Protein AF-A0A9D6PH19-F1 (afdb_monomer)

Sequence (201 aa):
MVKRRRKRSQVIYGSKIARFPIEAYMNYVFYSHGEDIVMLYPFENVYPTITALQDSMQDYATEWDEEKANGMEIAEVSIVVPISFAKLYPLRAEFWNNPDLHFEDLDRFRGFWKAASKPEFYKMLVTPTWNGKKLSYHAAIALYITATNREIDNFMLYSDFPVDERAKYAAVYTFGHPLRFNWKTGEVSRAEQFAKPTILH

Radius of gyration: 18.72 Å; Cα contacts (8 Å, |Δi|>4): 370; chains: 1; bounding box: 44×58×48 Å

Secondary structure (DSSP, 8-state):
-------PPPP-TT-B-----SEEEEEEEEEEETTEEEEEEEEEEEESSHHHHHHHHHHHHHS--TTTTTT-EEEEEEEEEEEEEEEEEE--GGGGS---B---HHHHHHHHHHHHHSGGGEEEEEEEEEETTEEEEEEEEEEETT--HHHHHHHHHHB-----TTBSEEEEEEE---EEEETTT--EEE-----------

Mean predicted aligned error: 7.54 Å

Nearest PDB structures (foldseek):
  2jxt-assembly1_A  TM=3.595E-01  e=9.162E+00  Methanothermobacter thermautotrophicus str. Delta H

pLDDT: mean 84.94, std 15.95, range [31.38, 98.38]

Structure (mmCIF, N/CA/C/O backbone):
data_AF-A0A9D6PH19-F1
#
_entry.id   AF-A0A9D6PH19-F1
#
loop_
_atom_site.group_PDB
_atom_site.id
_atom_site.type_symbol
_atom_site.label_atom_id
_atom_site.label_alt_id
_atom_site.label_comp_id
_atom_site.label_asym_id
_atom_site.label_entity_id
_atom_site.label_seq_id
_atom_site.pdbx_PDB_ins_code
_atom_site.Cartn_x
_atom_site.Cartn_y
_atom_site.Cartn_z
_atom_site.occupancy
_atom_site.B_iso_or_equiv
_atom_site.auth_seq_id
_atom_site.auth_comp_id
_atom_site.auth_asym_id
_atom_site.auth_atom_id
_atom_site.pdbx_PDB_model_num
ATOM 1 N N . MET A 1 1 ? 3.185 41.989 -27.738 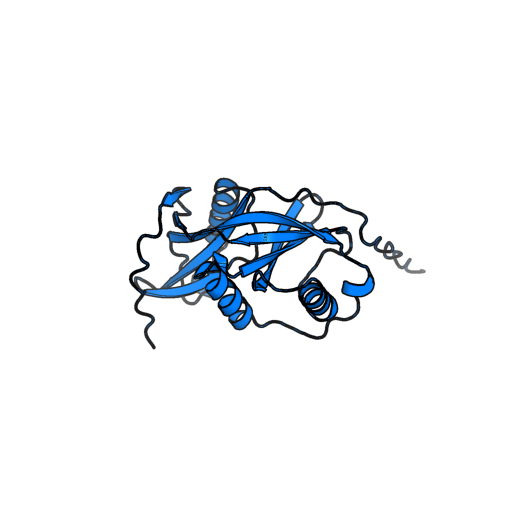1.00 40.28 1 MET A N 1
ATOM 2 C CA . MET A 1 1 ? 3.504 41.438 -26.400 1.00 40.28 1 MET A CA 1
ATOM 3 C C . MET A 1 1 ? 3.533 39.912 -26.507 1.00 40.28 1 MET A C 1
ATOM 5 O O . MET A 1 1 ? 2.485 39.282 -26.560 1.00 40.28 1 MET A O 1
ATOM 9 N N . VAL A 1 2 ? 4.713 39.311 -26.686 1.00 36.97 2 VAL A N 1
ATOM 10 C CA . VAL A 1 2 ? 4.847 37.861 -26.923 1.00 36.97 2 VAL A CA 1
ATOM 11 C C . VAL A 1 2 ? 4.770 37.134 -25.580 1.00 36.97 2 VAL A C 1
ATOM 13 O O . VAL A 1 2 ? 5.673 37.255 -24.753 1.00 36.97 2 VAL A O 1
ATOM 16 N N . LYS A 1 3 ? 3.684 36.387 -25.344 1.00 40.44 3 LYS A N 1
ATOM 17 C CA . LYS A 1 3 ? 3.559 35.497 -24.182 1.00 40.44 3 LYS A CA 1
ATOM 18 C C . LYS A 1 3 ? 4.619 34.398 -24.299 1.00 40.44 3 LYS A C 1
ATOM 20 O O . LYS A 1 3 ? 4.484 33.482 -25.107 1.00 40.44 3 LYS A O 1
ATOM 25 N N . ARG A 1 4 ? 5.685 34.488 -23.497 1.00 40.38 4 ARG A N 1
ATOM 26 C CA . ARG A 1 4 ? 6.658 33.403 -23.310 1.00 40.38 4 ARG A CA 1
ATOM 27 C C . ARG A 1 4 ? 5.909 32.173 -22.790 1.00 40.38 4 ARG A C 1
ATOM 29 O O . ARG A 1 4 ? 5.565 32.109 -21.612 1.00 40.38 4 ARG A O 1
ATOM 36 N N . ARG A 1 5 ? 5.661 31.190 -23.661 1.00 42.97 5 ARG A N 1
ATOM 37 C CA . ARG A 1 5 ? 5.326 29.824 -23.241 1.00 42.97 5 ARG A CA 1
ATOM 38 C C . ARG A 1 5 ? 6.469 29.353 -22.340 1.00 42.97 5 ARG A C 1
ATOM 40 O O . ARG A 1 5 ? 7.593 29.197 -22.813 1.00 42.97 5 ARG A O 1
ATOM 47 N N . ARG A 1 6 ? 6.204 29.173 -21.040 1.00 42.94 6 ARG A N 1
ATOM 48 C CA . ARG A 1 6 ? 7.107 28.436 -20.145 1.00 42.94 6 ARG A CA 1
ATOM 49 C C . ARG A 1 6 ? 7.374 27.089 -20.821 1.00 42.94 6 ARG A C 1
ATOM 51 O O . ARG A 1 6 ? 6.437 26.317 -21.011 1.00 42.94 6 ARG A O 1
ATOM 58 N N . LYS A 1 7 ? 8.622 26.835 -21.230 1.00 42.44 7 LYS A N 1
ATOM 59 C CA . LYS A 1 7 ? 9.077 25.491 -21.606 1.00 42.44 7 LYS A CA 1
ATOM 60 C C . LYS A 1 7 ? 8.689 24.576 -20.442 1.00 42.44 7 LYS A C 1
ATOM 62 O O . LYS A 1 7 ? 9.215 24.760 -19.347 1.00 42.44 7 LYS A O 1
ATOM 67 N N . ARG A 1 8 ? 7.746 23.649 -20.651 1.00 49.62 8 ARG A N 1
ATOM 68 C CA . ARG A 1 8 ? 7.582 22.512 -19.738 1.00 49.62 8 ARG A CA 1
ATOM 69 C C . ARG A 1 8 ? 8.952 21.841 -19.696 1.00 49.62 8 ARG A C 1
ATOM 71 O O . ARG A 1 8 ? 9.483 21.488 -20.747 1.00 49.62 8 ARG A O 1
ATOM 78 N N . SER A 1 9 ? 9.568 21.785 -18.520 1.00 58.41 9 SER A N 1
ATOM 79 C CA . SER A 1 9 ? 10.777 20.994 -18.313 1.00 58.41 9 SER A CA 1
ATOM 80 C C . SER A 1 9 ? 10.488 19.580 -18.809 1.00 58.41 9 SER A C 1
ATOM 82 O O . SER A 1 9 ? 9.473 19.011 -18.408 1.00 58.41 9 SER A O 1
ATOM 84 N N . GLN A 1 10 ? 11.322 19.046 -19.703 1.00 69.94 10 GLN A N 1
ATOM 85 C CA . GLN A 1 10 ? 11.221 17.642 -20.099 1.00 69.94 10 GLN A CA 1
ATOM 86 C C . GLN A 1 10 ? 11.284 16.784 -18.833 1.00 69.94 10 GLN A C 1
ATOM 88 O O . GLN A 1 10 ? 12.171 16.984 -17.999 1.00 69.94 10 GLN A O 1
ATOM 93 N N . VAL A 1 11 ? 10.321 15.879 -18.664 1.00 74.38 11 VAL A N 1
ATOM 94 C CA . VAL A 1 11 ? 10.356 14.928 -17.556 1.00 74.38 11 VAL A CA 1
ATOM 95 C C . VAL A 1 11 ? 11.496 13.949 -17.823 1.00 74.38 11 VAL A C 1
ATOM 97 O O . VAL A 1 11 ? 11.601 13.384 -18.910 1.00 74.38 11 VAL A O 1
ATOM 100 N N . ILE A 1 12 ? 12.393 13.801 -16.848 1.00 83.88 12 ILE A N 1
ATOM 101 C CA . ILE A 1 12 ? 13.490 12.835 -16.913 1.00 83.88 12 ILE A CA 1
ATOM 102 C C . ILE A 1 12 ? 13.024 11.570 -16.197 1.00 83.88 12 ILE A C 1
ATOM 104 O O . ILE A 1 12 ? 13.005 11.520 -14.960 1.00 83.88 12 ILE A O 1
ATOM 108 N N . TYR A 1 13 ? 12.647 10.570 -16.992 1.00 87.00 13 TYR A N 1
ATOM 109 C CA . TYR A 1 13 ? 12.183 9.278 -16.503 1.00 87.00 13 TYR A CA 1
ATOM 110 C C . TYR A 1 13 ? 13.243 8.563 -15.663 1.00 87.00 13 TYR A C 1
ATOM 112 O O . TYR A 1 13 ? 14.437 8.634 -15.963 1.00 87.00 13 TYR A O 1
ATOM 120 N N . GLY A 1 14 ? 12.814 7.868 -14.607 1.00 86.56 14 GLY A N 1
ATOM 121 C CA . GLY A 1 14 ? 13.695 7.009 -13.805 1.00 86.56 14 GLY A CA 1
ATOM 122 C C . GLY A 1 14 ? 14.857 7.7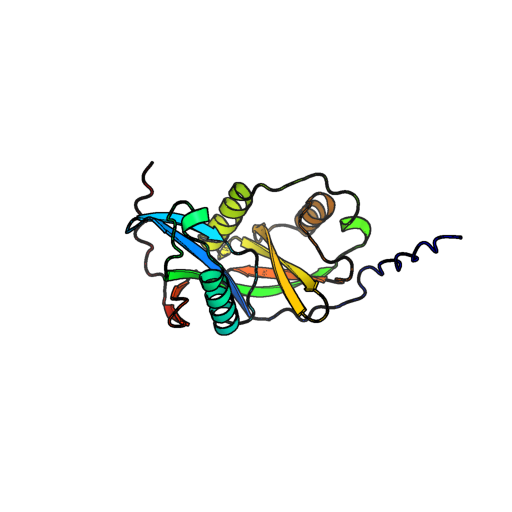31 -13.108 1.00 86.56 14 GLY A C 1
ATOM 123 O O . GLY A 1 14 ? 15.878 7.115 -12.792 1.00 86.56 14 GLY A O 1
ATOM 124 N N . SER A 1 15 ? 14.728 9.039 -12.881 1.00 89.19 15 SER A N 1
ATOM 125 C CA . SER A 1 15 ? 15.761 9.892 -12.283 1.00 89.19 15 SER A CA 1
ATOM 126 C C . SER A 1 15 ? 15.855 9.797 -10.754 1.00 89.19 15 SER A C 1
ATOM 128 O O . SER A 1 15 ? 16.867 10.200 -10.180 1.00 89.19 15 SER A O 1
ATOM 130 N N . LYS A 1 16 ? 14.833 9.263 -10.076 1.00 93.25 16 LYS A N 1
ATOM 131 C CA . LYS A 1 16 ? 14.746 9.162 -8.613 1.00 93.25 16 LYS A CA 1
ATOM 132 C C . LYS A 1 16 ? 14.626 7.718 -8.138 1.00 93.25 16 LYS A C 1
ATOM 134 O O . LYS A 1 16 ? 13.874 6.916 -8.685 1.00 93.25 16 LYS A O 1
ATOM 139 N N . ILE A 1 17 ? 15.326 7.409 -7.050 1.00 94.50 17 ILE A N 1
ATOM 140 C CA . ILE A 1 17 ? 15.258 6.117 -6.362 1.00 94.50 17 ILE A CA 1
ATOM 141 C C . ILE A 1 17 ? 14.586 6.343 -5.007 1.00 94.50 17 ILE A C 1
ATOM 143 O O . ILE A 1 17 ? 15.095 7.100 -4.182 1.00 94.50 17 ILE A O 1
ATOM 147 N N . ALA A 1 18 ? 13.433 5.707 -4.791 1.00 94.06 18 ALA A N 1
ATOM 148 C CA . ALA A 1 18 ? 12.771 5.680 -3.491 1.00 94.06 18 ALA A CA 1
ATOM 149 C C . ALA A 1 18 ? 13.453 4.670 -2.559 1.00 94.06 18 ALA A C 1
ATOM 151 O O . ALA A 1 18 ? 13.958 3.639 -3.007 1.00 94.06 18 ALA A O 1
ATOM 152 N N . ARG A 1 19 ? 13.443 4.954 -1.253 1.00 94.81 19 ARG A N 1
ATOM 153 C CA . ARG A 1 19 ? 13.941 4.033 -0.227 1.00 94.81 19 ARG A CA 1
ATOM 154 C C . ARG A 1 19 ? 12.763 3.330 0.437 1.00 94.81 19 ARG A C 1
ATOM 156 O O . ARG A 1 19 ? 12.271 3.780 1.467 1.00 94.81 19 ARG A O 1
ATOM 163 N N . PHE A 1 20 ? 12.322 2.248 -0.191 1.00 96.81 20 PHE A N 1
ATOM 164 C CA . PHE A 1 20 ? 11.188 1.460 0.274 1.00 96.81 20 PHE A CA 1
ATOM 165 C C . PHE A 1 20 ? 11.433 0.885 1.680 1.00 96.81 20 PHE A C 1
ATOM 167 O O . PHE A 1 20 ? 12.539 0.405 1.953 1.00 96.81 20 PHE A O 1
ATOM 174 N N . PRO A 1 21 ? 10.436 0.946 2.578 1.00 97.00 21 PRO A N 1
ATOM 175 C CA . PRO A 1 21 ? 10.555 0.385 3.919 1.00 97.00 21 PRO A CA 1
ATOM 176 C C . PRO A 1 21 ? 10.579 -1.150 3.877 1.00 97.00 21 PRO A C 1
ATOM 178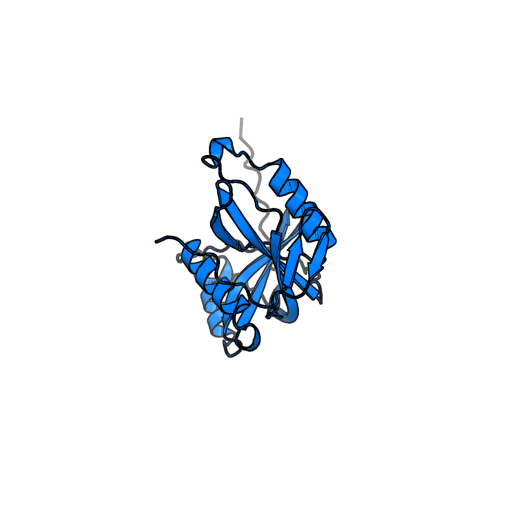 O O . PRO A 1 21 ? 9.862 -1.759 3.087 1.00 97.00 21 PRO A O 1
ATOM 181 N N . ILE A 1 22 ? 11.401 -1.786 4.716 1.00 97.75 22 ILE A N 1
ATOM 182 C CA . ILE A 1 22 ? 11.505 -3.259 4.755 1.00 97.75 22 ILE A CA 1
ATOM 183 C C . ILE A 1 22 ? 10.193 -3.880 5.246 1.00 97.75 22 ILE A C 1
ATOM 185 O O . ILE A 1 22 ? 9.740 -4.880 4.696 1.00 97.75 22 ILE A O 1
ATOM 189 N N . GLU A 1 23 ? 9.566 -3.247 6.230 1.00 97.50 23 GLU A N 1
ATOM 190 C CA . GLU A 1 23 ? 8.247 -3.591 6.748 1.00 97.50 23 GLU A CA 1
ATOM 191 C C . GLU A 1 23 ? 7.353 -2.360 6.658 1.00 97.50 23 GLU A C 1
ATOM 193 O O . GLU A 1 23 ? 7.816 -1.236 6.854 1.00 97.50 23 GLU A O 1
ATOM 198 N N . ALA A 1 24 ? 6.087 -2.566 6.326 1.00 97.75 24 ALA A N 1
ATOM 199 C CA . ALA A 1 24 ? 5.100 -1.503 6.232 1.00 97.75 24 ALA A CA 1
ATOM 200 C C . ALA A 1 24 ? 3.697 -2.056 6.491 1.00 97.75 24 ALA A C 1
ATOM 202 O O . ALA A 1 24 ? 3.520 -3.245 6.754 1.00 97.75 24 ALA A O 1
ATOM 203 N N . TYR A 1 25 ? 2.699 -1.185 6.410 1.00 96.44 25 TYR A N 1
ATOM 204 C CA . TYR A 1 25 ? 1.326 -1.482 6.780 1.00 96.44 25 TYR A CA 1
ATOM 205 C C . TYR A 1 25 ? 0.355 -0.929 5.739 1.00 96.44 25 TYR A C 1
ATOM 207 O O . TYR A 1 25 ? 0.497 0.209 5.290 1.00 96.44 25 TYR A O 1
ATOM 215 N N . MET A 1 26 ? -0.644 -1.730 5.378 1.00 94.81 26 MET A N 1
ATOM 216 C CA . MET A 1 26 ? -1.841 -1.279 4.668 1.00 94.81 26 MET A CA 1
ATOM 217 C C . MET A 1 26 ? -3.011 -1.196 5.636 1.00 94.81 26 MET A C 1
ATOM 219 O O . MET A 1 26 ? -3.139 -2.062 6.499 1.00 94.81 26 MET A O 1
ATOM 223 N N . ASN A 1 27 ? -3.885 -0.210 5.460 1.00 93.38 27 ASN A N 1
ATOM 224 C CA . ASN A 1 27 ? -5.076 -0.053 6.289 1.00 93.38 27 ASN A CA 1
ATOM 225 C C . ASN A 1 27 ? -6.347 -0.389 5.506 1.00 93.38 27 ASN A C 1
ATOM 227 O O . ASN A 1 27 ? -6.462 -0.024 4.339 1.00 93.38 27 ASN A O 1
ATOM 231 N N . TYR A 1 28 ? -7.312 -1.021 6.161 1.00 90.56 28 TYR A N 1
ATOM 232 C CA . TYR A 1 28 ? -8.665 -1.213 5.657 1.00 90.56 28 TYR A CA 1
ATOM 233 C C . TYR A 1 28 ? -9.630 -0.639 6.686 1.00 90.56 28 TYR A C 1
ATOM 235 O O . TYR A 1 28 ? -9.752 -1.166 7.794 1.00 90.56 28 TYR A O 1
ATOM 243 N N . VAL A 1 29 ? -10.277 0.459 6.320 1.00 88.75 29 VAL A N 1
ATOM 244 C CA . VAL A 1 29 ? -11.127 1.254 7.206 1.00 88.75 29 VAL A CA 1
ATOM 245 C C . VAL A 1 29 ? -12.558 0.748 7.136 1.00 88.75 29 VAL A C 1
ATOM 247 O O . VAL A 1 29 ? -13.052 0.434 6.052 1.00 88.75 29 VAL A O 1
ATOM 250 N N . PHE A 1 30 ? -13.212 0.681 8.292 1.00 87.50 30 PHE A N 1
ATOM 251 C CA . PHE A 1 30 ? -14.643 0.434 8.378 1.00 87.50 30 PHE A CA 1
ATOM 252 C C . PHE A 1 30 ? -15.390 1.766 8.445 1.00 87.50 30 PHE A C 1
ATOM 254 O O . PHE A 1 30 ? -15.066 2.614 9.276 1.00 87.50 30 PHE A O 1
ATOM 261 N N . TYR A 1 31 ? -16.401 1.918 7.597 1.00 85.25 31 TYR A N 1
ATOM 262 C CA . TYR A 1 31 ? -17.392 2.981 7.723 1.00 85.25 31 TYR A CA 1
ATOM 263 C C . TYR A 1 31 ? -18.656 2.407 8.342 1.00 85.25 31 TYR A C 1
ATOM 265 O O . TYR A 1 31 ? -19.102 1.318 7.958 1.00 85.25 31 TYR A O 1
ATOM 273 N N . SER A 1 32 ? -19.222 3.135 9.292 1.00 84.25 32 SER A N 1
ATOM 274 C CA . SER A 1 32 ? -20.422 2.749 10.026 1.00 84.25 32 SER A CA 1
ATOM 275 C C . SER A 1 32 ? -21.516 3.796 9.892 1.00 84.25 32 SER A C 1
ATOM 277 O O . SER A 1 32 ? -21.240 4.962 9.637 1.00 84.25 32 SER A O 1
ATOM 279 N N . HIS A 1 33 ? -22.765 3.382 10.070 1.00 79.62 33 HIS A N 1
ATOM 280 C CA . HIS A 1 33 ? -23.902 4.282 10.225 1.00 79.62 33 HIS A CA 1
ATOM 281 C C . HIS A 1 33 ? -24.650 3.862 11.493 1.00 79.62 33 HIS A C 1
ATOM 283 O O . HIS A 1 33 ? -25.351 2.849 11.505 1.00 79.62 33 HIS A O 1
ATOM 289 N N . GLY A 1 34 ? -24.449 4.599 12.589 1.00 76.31 34 GLY A N 1
ATOM 290 C CA . GLY A 1 34 ? -24.824 4.128 13.924 1.00 76.31 34 GLY A CA 1
ATOM 291 C C . GLY A 1 34 ? -23.987 2.914 14.343 1.00 76.31 34 GLY A C 1
ATOM 292 O O . GLY A 1 34 ? -22.761 2.950 14.276 1.00 76.31 34 GLY A O 1
ATOM 293 N N . GLU A 1 35 ? -24.640 1.829 14.767 1.00 71.12 35 GLU A N 1
ATOM 294 C CA . GLU A 1 35 ? -23.957 0.598 15.208 1.00 71.12 35 GLU A CA 1
ATOM 295 C C . GLU A 1 35 ? -23.585 -0.353 14.053 1.00 71.12 35 GLU A C 1
ATOM 297 O O . GLU A 1 35 ? -22.798 -1.284 14.243 1.00 71.12 35 GLU A O 1
ATOM 302 N N . ASP A 1 36 ? -24.113 -0.122 12.848 1.00 72.50 36 ASP A N 1
ATOM 303 C CA . ASP A 1 36 ? -23.922 -1.016 11.707 1.00 72.50 36 ASP A CA 1
ATOM 304 C C . ASP A 1 36 ? -22.670 -0.649 10.902 1.00 72.50 36 ASP A C 1
ATOM 306 O O . ASP A 1 36 ? -22.505 0.491 10.467 1.00 72.50 36 ASP A O 1
ATOM 310 N N . ILE A 1 37 ? -21.799 -1.632 10.641 1.00 71.12 37 ILE A N 1
ATOM 311 C CA . ILE A 1 37 ? -20.688 -1.488 9.687 1.00 71.12 37 ILE A CA 1
ATOM 312 C C . ILE A 1 37 ? -21.242 -1.650 8.273 1.00 71.12 37 ILE A C 1
ATOM 314 O O . ILE A 1 37 ? -21.692 -2.730 7.890 1.00 71.12 37 ILE A O 1
ATOM 318 N N . VAL A 1 38 ? -21.148 -0.585 7.485 1.00 66.75 38 VAL A N 1
ATOM 319 C CA . VAL A 1 38 ? -21.755 -0.492 6.153 1.00 66.75 38 VAL A CA 1
ATOM 320 C C . VAL A 1 38 ? -20.734 -0.766 5.052 1.00 66.75 38 VAL A C 1
ATOM 322 O O . VAL A 1 38 ? -21.077 -1.311 4.003 1.00 66.75 38 VAL A O 1
ATOM 325 N N . MET A 1 39 ? -19.461 -0.421 5.270 1.00 71.56 39 MET A N 1
ATOM 326 C CA . MET A 1 39 ? -18.437 -0.543 4.232 1.00 71.56 39 MET A CA 1
ATOM 327 C C . MET A 1 39 ? -17.054 -0.837 4.809 1.00 71.56 39 MET A C 1
ATOM 329 O O . MET A 1 39 ? -16.686 -0.334 5.866 1.00 71.56 39 MET A O 1
ATOM 333 N N . LEU A 1 40 ? -16.273 -1.629 4.072 1.00 75.88 40 LEU A N 1
ATOM 334 C CA . LEU A 1 40 ? -14.838 -1.808 4.274 1.00 75.88 40 LEU A CA 1
ATOM 335 C C . LEU A 1 40 ? -14.106 -1.273 3.042 1.00 75.88 40 LEU A C 1
ATOM 337 O O . LEU A 1 40 ? -14.388 -1.732 1.936 1.00 75.88 40 LEU A O 1
ATOM 341 N N . TYR A 1 41 ? -13.158 -0.353 3.223 1.00 73.69 41 TYR A N 1
ATOM 342 C CA . TYR A 1 41 ? -12.391 0.223 2.115 1.00 73.69 41 TYR A CA 1
ATOM 343 C C . TYR A 1 41 ? -10.876 0.139 2.357 1.00 73.69 41 TYR A C 1
ATOM 345 O O . TYR A 1 41 ? -10.414 0.519 3.437 1.00 73.69 41 TYR A O 1
ATOM 353 N N . PRO A 1 42 ? -10.075 -0.345 1.389 1.00 75.81 42 PRO A N 1
ATOM 354 C CA . PRO A 1 42 ? -8.631 -0.398 1.517 1.00 75.81 42 PRO A CA 1
ATOM 355 C C . PRO A 1 42 ? -8.042 0.970 1.197 1.00 75.81 42 PRO A C 1
ATOM 357 O O . PRO A 1 42 ? -8.262 1.527 0.123 1.00 75.81 42 PRO A O 1
ATOM 360 N N . PHE A 1 43 ? -7.223 1.495 2.095 1.00 78.25 43 PHE A N 1
ATOM 361 C CA . PHE A 1 43 ? -6.410 2.649 1.759 1.00 78.25 43 PHE A CA 1
ATOM 362 C C . PHE A 1 43 ? -5.324 2.213 0.786 1.00 78.25 43 PHE A C 1
ATOM 364 O O . PHE A 1 43 ? -4.581 1.262 1.031 1.00 78.25 43 PHE A O 1
ATOM 371 N N . GLU A 1 44 ? -5.206 2.949 -0.313 1.00 85.12 44 GLU A N 1
ATOM 372 C CA . GLU A 1 44 ? -4.144 2.714 -1.286 1.00 85.12 44 GLU A CA 1
ATOM 373 C C . GLU A 1 44 ? -2.766 3.037 -0.707 1.00 85.12 44 GLU A C 1
ATOM 375 O O . GLU A 1 44 ? -1.758 2.555 -1.206 1.00 85.12 44 GLU A O 1
ATOM 380 N N . ASN A 1 45 ? -2.693 3.854 0.342 1.00 92.88 45 ASN A N 1
ATOM 381 C CA . ASN A 1 45 ? -1.429 4.248 0.944 1.00 92.88 45 ASN A CA 1
ATOM 382 C C . ASN A 1 45 ? -0.777 3.096 1.720 1.00 92.88 45 ASN A C 1
ATOM 384 O O . ASN A 1 45 ? -1.420 2.362 2.470 1.00 92.88 45 ASN A O 1
ATOM 388 N N . VAL A 1 46 ? 0.543 3.004 1.583 1.00 95.88 46 VAL A N 1
ATOM 389 C CA . VAL A 1 46 ? 1.409 2.099 2.336 1.00 95.88 46 VAL A CA 1
ATOM 390 C C . VAL A 1 46 ? 2.194 2.903 3.367 1.00 95.88 46 VAL A C 1
ATOM 392 O O . VAL A 1 46 ? 2.940 3.828 3.031 1.00 95.88 46 VAL A O 1
ATOM 395 N N . TYR A 1 47 ? 2.049 2.521 4.631 1.00 96.31 47 TYR A N 1
ATOM 396 C CA . TYR A 1 47 ? 2.578 3.253 5.774 1.00 96.31 47 TYR A CA 1
ATOM 397 C C . TYR A 1 47 ? 3.830 2.574 6.334 1.00 96.31 47 TYR A C 1
ATOM 399 O O . TYR A 1 47 ? 3.762 1.405 6.709 1.00 96.31 47 TYR A O 1
ATOM 407 N N . PRO A 1 48 ? 4.978 3.269 6.439 1.00 95.62 48 PRO A N 1
ATOM 408 C CA . PRO A 1 48 ? 6.210 2.666 6.955 1.00 95.62 48 PRO A CA 1
ATOM 409 C C . PRO A 1 48 ? 6.132 2.201 8.416 1.00 95.62 48 PRO A C 1
ATOM 411 O O . PRO A 1 48 ? 6.904 1.342 8.823 1.00 95.62 48 PRO A O 1
ATOM 414 N N . THR A 1 49 ? 5.243 2.786 9.224 1.00 95.94 49 THR A N 1
ATOM 415 C CA . THR A 1 49 ? 5.068 2.456 10.645 1.00 95.94 49 THR A CA 1
ATOM 416 C C . THR A 1 49 ? 3.599 2.572 11.049 1.00 95.94 49 THR A C 1
ATOM 418 O O . THR A 1 49 ? 2.833 3.287 10.401 1.00 95.94 49 THR A O 1
ATOM 421 N N . ILE A 1 50 ? 3.220 1.916 12.152 1.00 94.75 50 ILE A N 1
ATOM 422 C CA . ILE A 1 50 ? 1.894 2.086 12.768 1.00 94.75 50 ILE A CA 1
ATOM 423 C C . ILE A 1 50 ? 1.657 3.543 13.168 1.00 94.75 50 ILE A C 1
ATOM 425 O O . ILE A 1 50 ? 0.579 4.058 12.916 1.00 94.75 50 ILE A O 1
ATOM 429 N N . THR A 1 51 ? 2.663 4.239 13.705 1.00 95.12 51 THR A N 1
ATOM 430 C CA . THR A 1 51 ? 2.544 5.667 14.044 1.00 95.12 51 THR A CA 1
ATOM 431 C C . THR A 1 51 ? 2.218 6.518 12.817 1.00 95.12 51 THR A C 1
ATOM 433 O O . THR A 1 51 ? 1.288 7.306 12.859 1.00 95.12 51 THR A O 1
ATOM 436 N N . ALA A 1 52 ? 2.901 6.305 11.685 1.00 94.81 52 ALA A N 1
ATOM 437 C CA . ALA A 1 52 ? 2.610 7.052 10.458 1.00 94.81 52 ALA A CA 1
ATOM 438 C C . ALA A 1 52 ? 1.197 6.770 9.916 1.00 94.81 52 ALA A C 1
ATOM 440 O O . ALA A 1 52 ? 0.573 7.643 9.313 1.00 94.81 52 ALA A O 1
ATOM 441 N N . LEU A 1 53 ? 0.704 5.544 10.110 1.00 94.69 53 LEU A N 1
ATOM 442 C CA . LEU A 1 53 ? -0.668 5.163 9.785 1.00 94.69 53 LEU A CA 1
ATOM 443 C C . LEU A 1 53 ? -1.660 5.845 10.735 1.00 94.69 53 LEU A C 1
ATOM 445 O O . LEU A 1 53 ? -2.655 6.391 10.271 1.00 94.69 53 LEU A O 1
ATOM 449 N N . GLN A 1 54 ? -1.370 5.855 12.036 1.00 94.94 54 GLN A N 1
ATOM 450 C CA . GLN A 1 54 ? -2.177 6.505 13.066 1.00 94.94 54 GLN A CA 1
ATOM 451 C C . GLN A 1 54 ? -2.329 8.004 12.796 1.00 94.94 54 GLN A C 1
ATOM 453 O O . GLN A 1 54 ? -3.455 8.488 12.733 1.00 94.94 54 GLN A O 1
ATOM 458 N N . ASP A 1 55 ? -1.220 8.707 12.558 1.00 93.69 55 ASP A N 1
ATOM 459 C CA . ASP A 1 55 ? -1.214 10.138 12.242 1.00 93.69 55 ASP A CA 1
ATOM 460 C C . ASP A 1 55 ? -2.066 10.413 10.993 1.00 93.69 55 ASP A C 1
ATOM 462 O O . ASP A 1 55 ? -2.951 11.264 10.998 1.00 93.69 55 ASP A O 1
ATOM 466 N N . SER A 1 56 ? -1.879 9.612 9.936 1.00 92.50 56 SER A N 1
ATOM 467 C CA . SER A 1 56 ? -2.669 9.742 8.708 1.00 92.50 56 SER A CA 1
ATOM 468 C C . SER A 1 56 ? -4.158 9.477 8.917 1.00 92.50 56 SER A C 1
ATOM 470 O O . SER A 1 56 ? -4.967 10.050 8.191 1.00 92.50 56 SER A O 1
ATOM 472 N N . MET A 1 57 ? -4.524 8.584 9.836 1.00 92.50 57 MET A N 1
ATOM 473 C CA . MET A 1 57 ? -5.921 8.298 10.156 1.00 92.50 57 MET A CA 1
ATOM 474 C C . MET A 1 57 ? -6.549 9.404 10.998 1.00 92.50 57 MET A C 1
ATOM 476 O O . MET A 1 57 ? -7.715 9.715 10.788 1.00 92.50 57 MET A O 1
ATOM 480 N N . GLN A 1 58 ? -5.791 10.022 11.906 1.00 91.69 58 GLN A N 1
ATOM 481 C CA . GLN A 1 58 ? -6.252 11.187 12.663 1.00 91.69 58 GLN A CA 1
ATOM 482 C C . GLN A 1 58 ? -6.502 12.383 11.742 1.00 91.69 58 GLN A C 1
ATOM 484 O O . GLN A 1 58 ? -7.557 13.010 11.843 1.00 91.69 58 GLN A O 1
ATOM 489 N N . ASP A 1 59 ? -5.586 12.646 10.806 1.00 90.81 59 ASP A N 1
ATOM 490 C CA . ASP A 1 59 ? -5.764 13.677 9.780 1.00 90.81 59 ASP A CA 1
ATOM 491 C C . ASP A 1 59 ? -7.017 13.380 8.939 1.00 90.81 59 ASP A C 1
ATOM 493 O O . ASP A 1 59 ? -7.906 14.220 8.818 1.00 90.81 59 ASP A O 1
ATOM 497 N N . TYR A 1 60 ? -7.135 12.146 8.430 1.00 89.50 60 TYR A N 1
ATOM 498 C CA . TYR A 1 60 ? -8.273 11.724 7.611 1.00 89.50 60 TYR A CA 1
ATOM 499 C C . TYR A 1 60 ? -9.615 11.834 8.345 1.00 89.50 60 TYR A C 1
ATOM 501 O O . TYR A 1 60 ? -10.587 12.317 7.773 1.00 89.50 60 TYR A O 1
ATOM 509 N N . ALA A 1 61 ? -9.669 11.421 9.612 1.00 88.06 61 ALA A N 1
ATOM 510 C CA . ALA A 1 61 ? -10.874 11.517 10.428 1.00 88.06 61 ALA A CA 1
ATOM 511 C C . ALA A 1 61 ? -11.238 12.968 10.771 1.00 88.06 61 ALA A C 1
ATOM 513 O O . ALA A 1 61 ? -12.415 13.286 10.886 1.00 88.06 61 ALA A O 1
ATOM 514 N N . THR A 1 62 ? -10.251 13.858 10.904 1.00 87.81 62 THR A N 1
ATOM 515 C CA . THR A 1 62 ? -10.488 15.289 11.157 1.00 87.81 62 THR A CA 1
ATOM 516 C C . THR A 1 62 ? -11.045 16.001 9.923 1.00 87.81 62 THR A C 1
ATOM 518 O O . THR A 1 62 ? -11.836 16.932 10.047 1.00 87.81 62 THR A O 1
ATOM 521 N N . GLU A 1 63 ? -10.634 15.572 8.729 1.00 88.25 63 GLU A N 1
ATOM 522 C CA . GLU A 1 63 ? -11.123 16.104 7.451 1.00 88.25 63 GLU A CA 1
ATOM 523 C C . GLU A 1 63 ? -12.437 15.451 6.980 1.00 88.25 63 GLU A C 1
ATOM 525 O O . GLU A 1 63 ? -13.009 15.881 5.974 1.00 88.25 63 GLU A O 1
ATOM 530 N N . TRP A 1 64 ? -12.919 14.422 7.684 1.00 86.50 64 TRP A N 1
ATOM 531 C CA . TRP A 1 64 ? -14.146 13.712 7.341 1.00 86.50 64 TRP A CA 1
ATOM 532 C C . TRP A 1 64 ? -15.384 14.567 7.622 1.00 86.50 64 TRP A C 1
ATOM 534 O O . TRP A 1 64 ? -15.573 15.094 8.714 1.00 86.50 64 TRP A O 1
ATOM 544 N N . ASP A 1 65 ? -16.240 14.689 6.613 1.00 84.75 65 ASP A N 1
ATOM 545 C CA . ASP A 1 65 ? -17.470 15.471 6.667 1.00 84.75 65 ASP A CA 1
ATOM 546 C C . ASP A 1 65 ? -18.669 14.517 6.653 1.00 84.75 65 ASP A C 1
ATOM 548 O O . ASP A 1 65 ? -19.078 14.021 5.599 1.00 84.75 65 ASP A O 1
ATOM 552 N N . GLU A 1 66 ? -19.208 14.238 7.840 1.00 77.94 66 GLU A N 1
ATOM 553 C CA . GLU A 1 66 ? -20.318 13.299 8.043 1.00 77.94 66 GLU A CA 1
ATOM 554 C C . GLU A 1 66 ? -21.586 13.720 7.286 1.00 77.94 66 GLU A C 1
ATOM 556 O O . GLU A 1 66 ? -22.300 12.866 6.754 1.00 77.94 66 GLU A O 1
ATOM 561 N N . GLU A 1 67 ? -21.851 15.027 7.161 1.00 77.00 67 GLU A N 1
ATOM 562 C CA . GLU A 1 67 ? -23.021 15.537 6.437 1.00 77.00 67 GLU A CA 1
ATOM 563 C C . GLU A 1 67 ? -22.916 15.218 4.943 1.00 77.00 67 GLU A C 1
ATOM 565 O O . GLU A 1 67 ? -23.883 14.76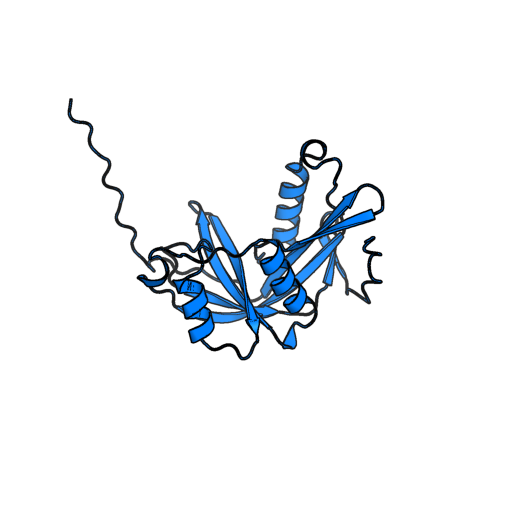6 4.324 1.00 77.00 67 GLU A O 1
ATOM 570 N N . LYS A 1 68 ? -21.723 15.378 4.358 1.00 81.19 68 LYS A N 1
ATOM 571 C CA . LYS A 1 68 ? -21.464 14.968 2.967 1.00 81.19 68 LYS A CA 1
ATOM 572 C C . LYS A 1 68 ? -21.412 13.453 2.791 1.00 81.19 68 LYS A C 1
ATOM 574 O O . LYS A 1 68 ? -21.627 12.970 1.679 1.00 81.19 68 LYS A O 1
ATOM 579 N N . ALA A 1 69 ? -21.141 12.712 3.861 1.00 79.25 69 ALA A N 1
ATOM 580 C CA . ALA A 1 69 ? -21.088 11.257 3.872 1.00 79.25 69 ALA A CA 1
ATOM 581 C C . ALA A 1 69 ? -22.437 10.593 4.205 1.00 79.25 69 ALA A C 1
ATOM 583 O O . ALA A 1 69 ? -22.464 9.400 4.501 1.00 79.25 69 ALA A O 1
ATOM 584 N N . ASN A 1 70 ? -23.557 11.328 4.149 1.00 82.19 70 ASN A N 1
ATOM 585 C CA . ASN A 1 70 ? -24.897 10.827 4.489 1.00 82.19 70 ASN A CA 1
ATOM 586 C C . ASN A 1 70 ? -24.968 10.189 5.892 1.00 82.19 70 ASN A C 1
ATOM 588 O O . ASN A 1 70 ? -25.618 9.161 6.074 1.00 82.19 70 ASN A O 1
ATOM 592 N N . GLY A 1 71 ? -24.274 10.774 6.871 1.00 81.94 71 GLY A N 1
ATOM 593 C CA . GLY A 1 71 ? -24.238 10.278 8.248 1.00 81.94 71 GLY A CA 1
ATOM 594 C C . GLY A 1 71 ? -23.350 9.050 8.462 1.00 81.94 71 GLY A C 1
ATOM 595 O O . GLY A 1 71 ? -23.445 8.415 9.508 1.00 81.94 71 GLY A O 1
ATOM 596 N N . MET A 1 72 ? -22.510 8.675 7.489 1.00 85.38 72 MET A N 1
ATOM 597 C CA . MET A 1 72 ? -21.488 7.654 7.714 1.00 85.38 72 MET A CA 1
ATOM 598 C C . MET A 1 72 ? -20.339 8.212 8.555 1.00 85.38 72 MET A C 1
ATOM 600 O O . MET A 1 72 ? -19.790 9.273 8.255 1.00 85.38 72 MET A O 1
ATOM 604 N N . GLU A 1 73 ? -19.922 7.435 9.544 1.00 87.12 73 GLU A N 1
ATOM 605 C CA . GLU A 1 73 ? -18.790 7.700 10.422 1.00 87.12 73 GLU A CA 1
ATOM 606 C C . GLU A 1 73 ? -17.624 6.757 10.100 1.00 87.12 73 GLU A C 1
ATOM 608 O O . GLU A 1 73 ? -17.801 5.665 9.550 1.00 87.12 73 GLU A O 1
ATOM 613 N N . ILE A 1 74 ? -16.411 7.161 10.477 1.00 87.62 74 ILE A N 1
ATOM 614 C CA . ILE A 1 74 ? -15.229 6.297 10.426 1.00 87.62 74 ILE A CA 1
ATOM 615 C C . ILE A 1 74 ? -15.129 5.546 11.752 1.00 87.62 74 ILE A C 1
ATOM 617 O O . ILE A 1 74 ? -14.834 6.142 12.791 1.00 87.62 74 ILE A O 1
ATOM 621 N N . ALA A 1 75 ? -15.313 4.226 11.723 1.00 88.50 75 ALA A N 1
ATOM 622 C CA . ALA A 1 75 ? -15.183 3.413 12.923 1.00 88.50 75 ALA A CA 1
ATOM 623 C C . ALA A 1 75 ? -13.750 3.483 13.470 1.00 88.50 75 ALA A C 1
ATOM 625 O O . ALA A 1 75 ? -12.780 3.426 12.713 1.00 88.50 75 ALA A O 1
ATOM 626 N N . GLU A 1 76 ? -13.599 3.548 14.796 1.00 89.50 76 GLU A N 1
ATOM 627 C CA . GLU A 1 76 ? -12.288 3.637 15.469 1.00 89.50 76 GLU A CA 1
ATOM 628 C C . GLU A 1 76 ? -11.382 2.428 15.211 1.00 89.50 76 GLU A C 1
ATOM 630 O O . GLU A 1 76 ? -10.156 2.492 15.323 1.00 89.50 76 GLU A O 1
ATOM 635 N N . VAL A 1 77 ? -12.010 1.296 14.908 1.00 88.94 77 VAL A N 1
ATOM 636 C CA . VAL A 1 77 ? -11.345 0.035 14.624 1.00 88.94 77 VAL A CA 1
ATOM 637 C C . VAL A 1 77 ? -11.182 -0.096 13.118 1.00 88.94 77 VAL A C 1
ATOM 639 O O . VAL A 1 77 ? -12.096 0.202 12.358 1.00 88.94 77 VAL A O 1
ATOM 642 N N . SER A 1 78 ? -10.038 -0.606 12.688 1.00 90.94 78 SER A N 1
ATOM 643 C CA . SER A 1 78 ? -9.747 -0.963 11.308 1.00 90.94 78 SER A CA 1
ATOM 644 C C . SER A 1 78 ? -8.987 -2.292 11.247 1.00 90.94 78 SER A C 1
ATOM 646 O O . SER A 1 78 ? -8.620 -2.884 12.273 1.00 90.94 78 SER A O 1
ATOM 648 N N . ILE A 1 79 ? -8.765 -2.787 10.031 1.00 91.56 79 ILE A N 1
ATOM 649 C CA . ILE A 1 79 ? -7.864 -3.912 9.783 1.00 91.56 79 ILE A CA 1
ATOM 650 C C . ILE A 1 79 ? -6.558 -3.353 9.247 1.00 91.56 79 ILE A C 1
ATOM 652 O O . ILE A 1 79 ? -6.548 -2.678 8.221 1.00 91.56 79 ILE A O 1
ATOM 656 N N . VAL A 1 80 ? -5.447 -3.696 9.886 1.00 93.50 80 VAL A N 1
ATOM 657 C CA . VAL A 1 80 ? -4.121 -3.409 9.349 1.00 93.50 80 VAL A CA 1
ATOM 658 C C . VAL A 1 80 ? -3.488 -4.691 8.828 1.00 93.50 80 VAL A C 1
ATOM 660 O O . VAL A 1 80 ? -3.496 -5.724 9.494 1.00 93.50 80 VAL A O 1
ATOM 663 N N . VAL A 1 81 ? -2.940 -4.644 7.618 1.00 94.88 81 VAL A N 1
ATOM 664 C CA . VAL A 1 81 ? -2.225 -5.769 7.015 1.00 94.88 81 VAL A CA 1
ATOM 665 C C . VAL A 1 81 ? -0.741 -5.419 6.963 1.00 94.88 81 VAL A C 1
ATOM 667 O O . VAL A 1 81 ? -0.368 -4.511 6.211 1.00 94.88 81 VAL A O 1
ATOM 670 N N . PRO A 1 82 ? 0.114 -6.092 7.755 1.00 96.44 82 PRO A N 1
ATOM 671 C CA . PRO A 1 82 ? 1.552 -5.923 7.641 1.00 96.44 82 PRO A CA 1
ATOM 672 C C . PRO A 1 82 ? 2.015 -6.452 6.284 1.00 96.44 82 PRO A C 1
ATOM 674 O O . PRO A 1 82 ? 1.496 -7.447 5.777 1.00 96.44 82 PRO A O 1
ATOM 677 N N . ILE A 1 83 ? 2.996 -5.788 5.691 1.00 97.50 83 ILE A N 1
ATOM 678 C CA . ILE A 1 83 ? 3.597 -6.178 4.421 1.00 97.50 83 ILE A CA 1
ATOM 679 C C . ILE A 1 83 ? 5.120 -6.139 4.537 1.00 97.50 83 ILE A C 1
ATOM 681 O O . ILE A 1 83 ? 5.683 -5.276 5.213 1.00 97.50 83 ILE A O 1
ATOM 685 N N . SER A 1 84 ? 5.792 -7.049 3.839 1.00 98.06 84 SER A N 1
ATOM 686 C CA . SER A 1 84 ? 7.254 -7.162 3.868 1.00 98.06 84 SER A CA 1
ATOM 687 C C . SER A 1 84 ? 7.839 -7.005 2.474 1.00 98.06 84 SER A C 1
ATOM 689 O O . SER A 1 84 ? 7.344 -7.584 1.505 1.00 98.06 84 SER A O 1
ATOM 691 N N . PHE A 1 85 ? 8.889 -6.199 2.365 1.00 98.38 85 PHE A N 1
ATOM 692 C CA . PHE A 1 85 ? 9.586 -5.949 1.115 1.00 98.38 85 PHE A CA 1
ATOM 693 C C . PHE A 1 85 ? 10.237 -7.237 0.607 1.00 98.38 85 PHE A C 1
ATOM 695 O O . PHE A 1 85 ? 11.016 -7.871 1.315 1.00 98.38 85 PHE A O 1
ATOM 702 N N . ALA A 1 86 ? 9.959 -7.590 -0.646 1.00 97.44 86 ALA A N 1
ATOM 703 C CA . ALA A 1 86 ? 10.537 -8.763 -1.288 1.00 97.44 86 ALA A CA 1
ATOM 704 C C . ALA A 1 86 ? 11.637 -8.382 -2.285 1.00 97.44 86 ALA A C 1
ATOM 706 O O . ALA A 1 86 ? 12.738 -8.928 -2.242 1.00 97.44 86 ALA A O 1
ATOM 707 N N . LYS A 1 87 ? 11.345 -7.468 -3.219 1.00 97.38 87 LYS A N 1
ATOM 708 C CA . LYS A 1 87 ? 12.299 -7.059 -4.264 1.00 97.38 87 LYS A CA 1
ATOM 709 C C . LYS A 1 87 ? 11.910 -5.751 -4.942 1.00 97.38 87 LYS A C 1
ATOM 711 O O . LYS A 1 87 ? 10.754 -5.341 -4.910 1.00 97.38 87 LYS A O 1
ATOM 716 N N . LEU A 1 88 ? 12.868 -5.136 -5.633 1.00 98.00 88 LEU A N 1
ATOM 717 C CA . LEU A 1 88 ? 12.598 -4.025 -6.546 1.00 98.00 88 LEU A CA 1
ATOM 718 C C . LEU A 1 88 ? 12.061 -4.526 -7.890 1.00 98.00 88 LEU A C 1
ATOM 720 O O . LEU A 1 88 ? 12.441 -5.596 -8.371 1.00 98.00 88 LEU A O 1
ATOM 724 N N . TYR A 1 89 ? 11.225 -3.700 -8.510 1.00 97.38 89 TYR A N 1
ATOM 725 C CA . TYR A 1 89 ? 10.748 -3.854 -9.876 1.00 97.38 89 TYR A CA 1
ATOM 726 C C . TYR A 1 89 ? 11.179 -2.640 -10.713 1.00 97.38 89 TYR A C 1
ATOM 728 O O . TYR A 1 89 ? 10.826 -1.515 -10.354 1.00 97.38 89 TYR A O 1
ATOM 736 N N . PRO A 1 90 ? 11.968 -2.812 -11.788 1.00 96.38 90 PRO A N 1
ATOM 737 C CA . PRO A 1 90 ? 12.434 -1.696 -12.608 1.00 96.38 90 PRO A CA 1
ATOM 738 C C . PRO A 1 90 ? 11.292 -1.073 -13.414 1.00 96.38 90 PRO A C 1
ATOM 740 O O . PRO A 1 90 ? 10.554 -1.773 -14.102 1.00 96.38 90 PRO A O 1
ATOM 743 N N . LEU A 1 91 ? 11.183 0.254 -13.359 1.00 94.69 91 LEU A N 1
ATOM 744 C CA . LEU A 1 91 ? 10.233 1.018 -14.164 1.00 94.69 91 LEU A CA 1
ATOM 745 C C . LEU A 1 91 ? 10.894 1.497 -15.462 1.00 94.69 91 LEU A C 1
ATOM 747 O O . LEU A 1 91 ? 12.083 1.828 -15.482 1.00 94.69 91 LEU A O 1
ATOM 751 N N . ARG A 1 92 ? 10.127 1.517 -16.556 1.00 91.62 92 ARG A N 1
ATOM 752 C CA . ARG A 1 92 ? 10.597 1.834 -17.912 1.00 91.62 92 ARG A CA 1
ATOM 753 C C . ARG A 1 92 ? 9.713 2.903 -18.531 1.00 91.62 92 ARG A C 1
ATOM 755 O O . ARG A 1 92 ? 8.509 2.876 -18.324 1.00 91.62 92 ARG A O 1
ATOM 762 N N . ALA A 1 93 ? 10.310 3.802 -19.316 1.00 88.56 93 ALA A N 1
ATOM 763 C CA . ALA A 1 93 ? 9.627 4.960 -19.908 1.00 88.56 93 ALA A CA 1
ATOM 764 C C . ALA A 1 93 ? 8.347 4.599 -20.693 1.00 88.56 93 ALA A C 1
ATOM 766 O O . ALA A 1 93 ? 7.423 5.397 -20.770 1.00 88.56 93 ALA A O 1
ATOM 767 N N . GLU A 1 94 ? 8.278 3.389 -21.249 1.00 89.12 94 GLU A N 1
ATOM 768 C CA . GLU A 1 94 ? 7.108 2.885 -21.974 1.00 89.12 94 GLU A CA 1
ATOM 769 C C . GLU A 1 94 ? 5.841 2.714 -21.119 1.00 89.12 94 GLU A C 1
ATOM 771 O O . GLU A 1 94 ? 4.752 2.777 -21.675 1.00 89.12 94 GLU A O 1
ATOM 776 N N . PHE A 1 95 ? 5.958 2.568 -19.793 1.00 90.25 95 PHE A N 1
ATOM 777 C CA . PHE A 1 95 ? 4.816 2.397 -18.877 1.00 90.25 95 PHE A CA 1
ATOM 778 C C . PHE A 1 95 ? 3.965 3.660 -18.690 1.00 90.25 95 PHE A C 1
ATOM 780 O O . PHE A 1 95 ? 2.947 3.628 -18.017 1.00 90.25 95 PHE A O 1
ATOM 787 N N . TRP A 1 96 ? 4.382 4.788 -19.261 1.00 84.94 96 TRP A N 1
ATOM 7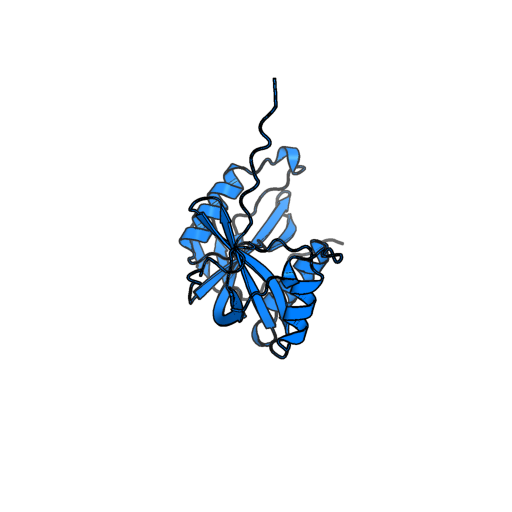88 C CA . TRP A 1 96 ? 3.660 6.059 -19.160 1.00 84.94 96 TRP A CA 1
ATOM 789 C C . TRP A 1 96 ? 2.976 6.462 -20.472 1.00 84.94 96 TRP A C 1
ATOM 791 O O . TRP A 1 96 ? 2.480 7.581 -20.605 1.00 84.94 96 TRP A O 1
ATOM 801 N N . ASN A 1 97 ? 2.948 5.565 -21.459 1.00 79.81 97 ASN A N 1
ATOM 802 C CA . ASN A 1 97 ? 2.364 5.839 -22.765 1.00 79.81 97 ASN A CA 1
ATOM 803 C C . ASN A 1 97 ? 0.886 5.427 -22.811 1.00 79.81 97 ASN A C 1
ATOM 805 O O . ASN A 1 97 ? 0.595 4.258 -23.024 1.00 79.81 97 ASN A O 1
ATOM 809 N N . ASN A 1 98 ? -0.018 6.411 -22.709 1.00 68.81 98 ASN A N 1
ATOM 810 C CA . ASN A 1 98 ? -1.461 6.307 -22.991 1.00 68.81 98 ASN A CA 1
ATOM 811 C C . ASN A 1 98 ? -2.141 5.028 -22.450 1.00 68.81 98 ASN A C 1
ATOM 813 O O . ASN A 1 98 ? -2.547 4.186 -23.255 1.00 68.81 98 ASN A O 1
ATOM 817 N N . PRO A 1 99 ? -2.292 4.892 -21.122 1.00 77.69 99 PRO A N 1
ATOM 818 C CA . PRO A 1 99 ? -3.054 3.788 -20.550 1.00 77.69 99 PRO A CA 1
ATOM 819 C C . PRO A 1 99 ? -4.533 3.867 -20.955 1.00 77.69 99 PRO A C 1
ATOM 821 O O . PRO A 1 99 ? -5.087 4.959 -21.106 1.00 77.69 99 PRO A O 1
ATOM 824 N N . ASP A 1 100 ? -5.164 2.710 -21.135 1.00 81.12 100 ASP A N 1
ATOM 825 C CA . ASP A 1 100 ? -6.551 2.558 -21.588 1.00 81.12 100 ASP A CA 1
ATOM 826 C C . ASP A 1 100 ? -7.430 1.754 -20.618 1.00 81.12 100 ASP A C 1
ATOM 828 O O . ASP A 1 100 ? -8.656 1.754 -20.755 1.00 81.12 100 ASP A O 1
ATOM 832 N N . LEU A 1 101 ? -6.828 1.102 -19.622 1.00 84.31 101 LEU A N 1
ATOM 833 C CA . LEU A 1 101 ? -7.515 0.274 -18.643 1.00 84.31 101 LEU A CA 1
ATOM 834 C C . LEU A 1 101 ? -7.653 1.009 -17.307 1.00 84.31 101 LEU A C 1
ATOM 836 O O . LEU A 1 101 ? -6.678 1.192 -16.579 1.00 84.31 101 LEU A O 1
ATOM 840 N N . HIS A 1 102 ? -8.892 1.354 -16.967 1.00 85.94 102 HIS A N 1
ATOM 841 C CA . HIS A 1 102 ? -9.257 1.846 -15.644 1.00 85.94 102 HIS A CA 1
ATOM 842 C C . HIS A 1 102 ? -9.716 0.689 -14.752 1.00 85.94 102 HIS A C 1
ATOM 844 O O . HIS A 1 102 ? -10.505 -0.158 -15.181 1.00 85.94 102 HIS A O 1
ATOM 850 N N . PHE A 1 103 ? -9.234 0.649 -13.510 1.00 79.88 103 PHE A N 1
ATOM 851 C CA . PHE A 1 103 ? -9.697 -0.312 -12.509 1.00 79.88 103 PHE A CA 1
ATOM 852 C C . PHE A 1 103 ? -10.680 0.357 -11.553 1.00 79.88 103 PHE A C 1
ATOM 854 O O . PHE A 1 103 ? -10.273 1.171 -10.728 1.00 79.88 103 PHE A O 1
ATOM 861 N N . GLU A 1 104 ? -11.942 -0.065 -11.617 1.00 82.75 104 GLU A N 1
ATOM 862 C CA . GLU A 1 104 ? -12.995 0.381 -10.703 1.00 82.75 104 GLU A CA 1
ATOM 863 C C . GLU A 1 104 ? -12.648 0.064 -9.238 1.00 82.75 104 GLU A C 1
ATOM 865 O O . GLU A 1 104 ? -12.145 -1.022 -8.917 1.00 82.75 104 GLU A O 1
ATOM 870 N N . ASP A 1 105 ? -12.991 0.976 -8.325 1.00 79.25 105 ASP A N 1
ATOM 871 C CA . ASP A 1 105 ? -12.676 0.874 -6.892 1.00 79.25 105 ASP A CA 1
ATOM 872 C C . ASP A 1 105 ? -13.150 -0.447 -6.266 1.00 79.25 105 ASP A C 1
ATOM 874 O O . ASP A 1 105 ? -12.453 -1.057 -5.448 1.00 79.25 105 ASP A O 1
ATOM 878 N N . LEU A 1 106 ? -14.315 -0.949 -6.691 1.00 80.31 106 LEU A N 1
ATOM 879 C CA . LEU A 1 106 ? -14.875 -2.207 -6.197 1.00 80.31 106 LEU A CA 1
ATOM 880 C C . LEU A 1 106 ? -14.021 -3.425 -6.582 1.00 80.31 106 LEU A C 1
ATOM 882 O O . LEU A 1 106 ? -13.862 -4.353 -5.782 1.00 80.31 106 LEU A O 1
ATOM 886 N N . ASP A 1 107 ? -13.466 -3.444 -7.792 1.00 81.69 107 ASP A N 1
ATOM 887 C CA . ASP A 1 107 ? -12.625 -4.548 -8.256 1.00 81.69 107 ASP A CA 1
ATOM 888 C C . ASP A 1 107 ? -11.256 -4.511 -7.583 1.00 81.69 107 ASP A C 1
ATOM 890 O O . ASP A 1 107 ? -10.731 -5.555 -7.171 1.00 81.69 107 ASP A O 1
ATOM 894 N N . ARG A 1 108 ? -10.725 -3.305 -7.361 1.00 81.81 108 ARG A N 1
ATOM 895 C CA . ARG A 1 108 ? -9.522 -3.099 -6.549 1.00 81.81 108 ARG A CA 1
ATOM 896 C C . ARG A 1 108 ? -9.736 -3.604 -5.129 1.00 81.81 108 ARG A C 1
ATOM 898 O O . ARG A 1 108 ? -8.935 -4.409 -4.646 1.00 81.81 108 ARG A O 1
ATOM 905 N N . PHE A 1 109 ? -10.845 -3.222 -4.495 1.00 83.56 109 PHE A N 1
ATOM 906 C CA . PHE A 1 109 ? -11.206 -3.705 -3.167 1.00 83.56 109 PHE A CA 1
ATOM 907 C C . PHE A 1 109 ? -11.266 -5.229 -3.111 1.00 83.56 109 PHE A C 1
ATOM 909 O O . PHE A 1 109 ? -10.612 -5.837 -2.264 1.00 83.56 109 PHE A O 1
ATOM 916 N N . ARG A 1 110 ? -11.990 -5.867 -4.037 1.00 83.38 110 ARG A N 1
ATOM 917 C CA . ARG A 1 110 ? -12.097 -7.333 -4.095 1.00 83.38 110 ARG A CA 1
ATOM 918 C C . ARG A 1 110 ? -10.730 -8.003 -4.220 1.00 83.38 110 ARG A C 1
ATOM 920 O O . ARG A 1 110 ? -10.483 -9.001 -3.541 1.00 83.38 110 ARG A O 1
ATOM 927 N N . GLY A 1 111 ? -9.845 -7.463 -5.059 1.00 85.44 111 GLY A N 1
ATOM 928 C CA . GLY A 1 111 ? -8.486 -7.971 -5.238 1.00 85.44 111 GLY A CA 1
ATOM 929 C C . GLY A 1 111 ? -7.660 -7.899 -3.954 1.00 85.44 111 GLY A C 1
ATOM 930 O O . GLY A 1 111 ? -7.110 -8.910 -3.508 1.00 85.44 111 GLY A O 1
ATOM 931 N N . PHE A 1 112 ? -7.620 -6.726 -3.323 1.00 89.06 112 PHE A N 1
ATOM 932 C CA . PHE A 1 112 ? -6.862 -6.505 -2.091 1.00 89.06 112 PHE A CA 1
ATOM 933 C C . PHE A 1 112 ? -7.441 -7.255 -0.892 1.00 89.06 112 PHE A C 1
ATOM 935 O O . PHE A 1 112 ? -6.693 -7.885 -0.149 1.00 89.06 112 PHE A O 1
ATOM 942 N N . TRP A 1 113 ? -8.766 -7.296 -0.745 1.00 87.62 113 TRP A N 1
ATOM 943 C CA . TRP A 1 113 ? -9.419 -8.062 0.313 1.00 87.62 113 TRP A CA 1
ATOM 944 C C . TRP A 1 113 ? -9.126 -9.559 0.200 1.00 87.62 113 TRP A C 1
ATOM 946 O O . TRP A 1 113 ? -8.796 -10.219 1.188 1.00 87.62 113 TRP A O 1
ATOM 956 N N . LYS A 1 114 ? -9.168 -10.104 -1.022 1.00 89.44 114 LYS A N 1
ATOM 957 C CA . LYS A 1 114 ? -8.802 -11.501 -1.265 1.00 89.44 114 LYS A CA 1
ATOM 958 C C . LYS A 1 114 ? -7.351 -11.768 -0.865 1.00 89.44 114 LYS A C 1
ATOM 960 O O . LYS A 1 114 ? -7.093 -12.789 -0.228 1.00 89.44 114 LYS A O 1
ATOM 965 N N . ALA A 1 115 ? -6.441 -10.845 -1.179 1.00 90.62 115 ALA A N 1
ATOM 966 C CA . ALA A 1 115 ? -5.044 -10.936 -0.775 1.00 90.62 115 ALA A CA 1
ATOM 967 C C . ALA A 1 115 ? -4.871 -10.878 0.749 1.00 90.62 115 ALA A C 1
ATOM 969 O O . ALA A 1 115 ? -4.208 -11.744 1.308 1.00 90.62 115 ALA A O 1
ATOM 970 N N . ALA A 1 116 ? -5.537 -9.947 1.435 1.00 88.94 116 ALA A N 1
ATOM 971 C CA . ALA A 1 116 ? -5.520 -9.857 2.894 1.00 88.94 116 ALA A CA 1
ATOM 972 C C . ALA A 1 116 ? -6.076 -11.122 3.572 1.00 88.94 116 ALA A C 1
ATOM 974 O O . ALA A 1 116 ? -5.553 -11.561 4.591 1.00 88.94 116 ALA A O 1
ATOM 975 N N . SER A 1 117 ? -7.113 -11.740 2.997 1.00 88.56 117 SER A N 1
ATOM 976 C CA . SER A 1 117 ? -7.741 -12.947 3.555 1.00 88.56 117 SER A CA 1
ATOM 977 C C . SER A 1 117 ? -6.906 -14.225 3.403 1.00 88.56 117 SER A C 1
ATOM 979 O O . SER A 1 117 ? -7.137 -15.194 4.124 1.00 88.56 117 SER A O 1
ATOM 981 N N . LYS A 1 118 ? -5.980 -14.251 2.438 1.00 91.94 118 LYS A N 1
ATOM 982 C CA . LYS A 1 118 ? -5.180 -15.425 2.053 1.00 91.94 118 LYS A CA 1
ATOM 983 C C . LYS A 1 118 ? -3.742 -15.012 1.703 1.00 91.94 118 LYS A C 1
ATOM 985 O O . LYS A 1 118 ? -3.306 -15.246 0.571 1.00 91.94 118 LYS A O 1
ATOM 990 N N . PRO A 1 119 ? -3.034 -14.335 2.622 1.00 92.62 119 PRO A N 1
ATOM 991 C CA . PRO A 1 119 ? -1.812 -13.584 2.328 1.00 92.62 119 PRO A CA 1
ATOM 992 C C . PRO A 1 119 ? -0.708 -14.424 1.677 1.00 92.62 119 PRO A C 1
ATOM 994 O O . PRO A 1 119 ? -0.004 -13.939 0.795 1.00 92.62 119 PRO A O 1
ATOM 997 N N . GLU A 1 120 ? -0.609 -15.704 2.029 1.00 93.88 120 GLU A N 1
ATOM 998 C CA . GLU A 1 120 ? 0.391 -16.649 1.531 1.00 93.88 120 GLU A CA 1
ATOM 999 C C . GLU A 1 120 ? 0.326 -16.897 0.013 1.00 93.88 120 GLU A C 1
ATOM 1001 O O . GLU A 1 120 ? 1.305 -17.338 -0.591 1.00 93.88 120 GLU A O 1
ATOM 1006 N N . PHE A 1 121 ? -0.806 -16.588 -0.627 1.00 95.75 121 PHE A N 1
ATOM 1007 C CA . PHE A 1 121 ? -0.999 -16.779 -2.065 1.00 95.75 121 PHE A CA 1
ATOM 1008 C C . PHE A 1 121 ? -0.777 -15.515 -2.891 1.00 95.75 121 PHE A C 1
ATOM 1010 O O . PHE A 1 121 ? -0.846 -15.596 -4.121 1.00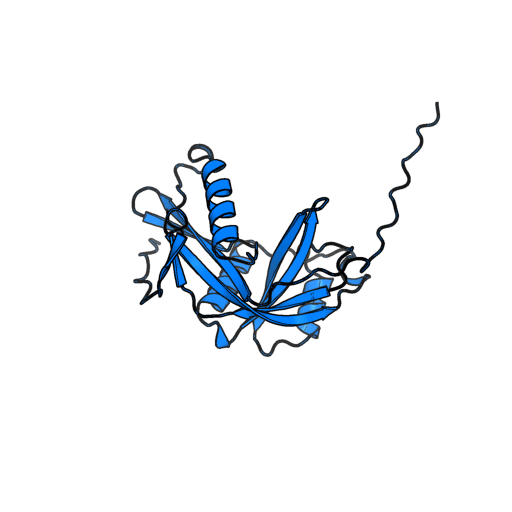 95.75 121 PHE A O 1
ATOM 1017 N N . TYR A 1 122 ? -0.517 -14.364 -2.264 1.00 96.56 122 TYR A N 1
ATOM 1018 C CA . TYR A 1 122 ? -0.482 -13.077 -2.953 1.00 96.56 122 TYR A CA 1
ATOM 1019 C C . TYR A 1 122 ? 0.782 -12.272 -2.665 1.00 96.56 122 TYR A C 1
ATOM 1021 O O . TYR A 1 122 ? 1.466 -12.411 -1.654 1.00 96.56 122 TYR A O 1
ATOM 1029 N N . LYS A 1 123 ? 1.065 -11.372 -3.597 1.00 96.75 123 LYS A N 1
ATOM 1030 C CA . LYS A 1 123 ? 2.048 -10.300 -3.495 1.00 96.75 123 LYS A CA 1
ATOM 1031 C C . LYS A 1 123 ? 1.446 -9.015 -4.031 1.00 96.75 123 LYS A C 1
ATOM 1033 O O . LYS A 1 123 ? 0.425 -9.035 -4.713 1.00 96.75 123 LYS A O 1
ATOM 1038 N N . MET A 1 124 ? 2.107 -7.907 -3.761 1.00 96.31 124 MET A N 1
ATOM 1039 C CA . MET A 1 124 ? 1.636 -6.586 -4.134 1.00 96.31 124 MET A CA 1
ATOM 1040 C C . MET A 1 124 ? 2.721 -5.791 -4.834 1.00 96.31 124 MET A C 1
ATOM 1042 O O . MET A 1 124 ? 3.881 -5.834 -4.426 1.00 96.31 124 MET A O 1
ATOM 1046 N N . LEU A 1 125 ? 2.328 -5.030 -5.851 1.00 96.81 125 LEU A N 1
ATOM 1047 C CA . LEU A 1 125 ? 3.151 -3.972 -6.419 1.00 96.81 125 LEU A CA 1
ATOM 1048 C C . LEU A 1 125 ? 2.883 -2.658 -5.678 1.00 96.81 125 LEU A C 1
ATOM 1050 O O . LEU A 1 125 ? 1.735 -2.235 -5.559 1.00 96.81 125 LEU A O 1
ATOM 1054 N N . VAL A 1 126 ? 3.947 -2.009 -5.214 1.00 96.88 126 VAL A N 1
ATOM 1055 C CA . VAL A 1 126 ? 3.913 -0.712 -4.535 1.00 96.88 126 VAL A CA 1
ATOM 1056 C C . VAL A 1 126 ? 4.690 0.315 -5.348 1.00 96.88 126 VAL A C 1
ATOM 1058 O O . VAL A 1 126 ? 5.869 0.108 -5.651 1.00 96.88 126 VAL A O 1
ATOM 1061 N N . THR A 1 127 ? 4.056 1.436 -5.680 1.00 95.81 127 THR A N 1
ATOM 1062 C CA . THR A 1 127 ? 4.656 2.518 -6.471 1.00 95.81 127 THR A CA 1
ATOM 1063 C C . THR A 1 127 ? 4.936 3.749 -5.599 1.00 95.81 127 THR A C 1
ATOM 1065 O O . THR A 1 127 ? 4.165 4.055 -4.688 1.00 95.81 127 THR A O 1
ATOM 1068 N N . PRO A 1 128 ? 6.063 4.452 -5.812 1.00 95.50 128 PRO A N 1
ATOM 1069 C CA . PRO A 1 128 ? 6.370 5.677 -5.088 1.00 95.50 128 PRO A CA 1
ATOM 1070 C C . PRO A 1 128 ? 5.846 6.914 -5.828 1.00 95.50 128 PRO A C 1
ATOM 1072 O O . PRO A 1 128 ? 5.969 7.009 -7.050 1.00 95.50 128 PRO A O 1
ATOM 1075 N N . THR A 1 129 ? 5.382 7.908 -5.072 1.00 93.38 129 THR A N 1
ATOM 1076 C CA . THR A 1 129 ? 4.939 9.205 -5.603 1.00 93.38 129 THR A CA 1
ATOM 1077 C C . THR A 1 129 ? 5.582 10.355 -4.834 1.00 93.38 129 THR A C 1
ATOM 1079 O O . THR A 1 129 ? 5.520 10.397 -3.604 1.00 93.38 129 THR A O 1
ATOM 1082 N N . TRP A 1 130 ? 6.199 11.316 -5.537 1.00 91.50 130 TRP A N 1
ATOM 1083 C CA . TRP A 1 130 ? 6.782 12.508 -4.911 1.00 91.50 130 TRP A CA 1
ATOM 1084 C C . TRP A 1 130 ? 5.909 13.750 -5.115 1.00 91.50 130 TRP A C 1
ATOM 1086 O O . TRP A 1 130 ? 5.897 14.338 -6.202 1.00 91.50 130 TRP A O 1
ATOM 1096 N N . ASN A 1 131 ? 5.307 14.249 -4.035 1.00 88.12 131 ASN A N 1
ATOM 1097 C CA . ASN A 1 131 ? 4.688 15.572 -4.005 1.00 88.12 131 ASN A CA 1
ATOM 1098 C C . ASN A 1 131 ? 5.652 16.585 -3.363 1.00 88.12 131 ASN A C 1
ATOM 1100 O O . ASN A 1 131 ? 5.839 16.635 -2.145 1.00 88.12 131 ASN A O 1
ATOM 1104 N N . GLY A 1 132 ? 6.348 17.356 -4.202 1.00 86.94 132 GLY A N 1
ATOM 1105 C CA . GLY A 1 132 ? 7.437 18.224 -3.756 1.00 86.94 132 GLY A CA 1
ATOM 1106 C C . GLY A 1 132 ? 8.572 17.419 -3.109 1.00 86.94 132 GLY A C 1
ATOM 1107 O O . GLY A 1 132 ? 9.280 16.674 -3.794 1.00 86.94 132 GLY A O 1
ATOM 1108 N N . LYS A 1 133 ? 8.755 17.590 -1.792 1.00 85.69 133 LYS A N 1
ATOM 1109 C CA . LYS A 1 133 ? 9.722 16.827 -0.980 1.00 85.69 133 LYS A CA 1
ATOM 1110 C C . LYS A 1 133 ? 9.109 15.597 -0.295 1.00 85.69 133 LYS A C 1
ATOM 1112 O O . LYS A 1 133 ? 9.869 14.748 0.161 1.00 85.69 133 LYS A O 1
ATOM 1117 N N . LYS A 1 134 ? 7.777 15.498 -0.215 1.00 89.00 134 LYS A N 1
ATOM 1118 C CA . LYS A 1 134 ? 7.076 14.380 0.432 1.00 89.00 134 LYS A CA 1
ATOM 1119 C C . LYS A 1 134 ? 7.075 13.173 -0.506 1.00 89.00 134 LYS A C 1
ATOM 1121 O O . LYS A 1 134 ? 6.806 13.328 -1.696 1.00 89.00 134 LYS A O 1
ATOM 1126 N N . LEU A 1 135 ? 7.400 12.002 0.032 1.00 92.31 135 LEU A N 1
ATOM 1127 C CA . LEU A 1 135 ? 7.353 10.715 -0.657 1.00 92.31 135 LEU A CA 1
ATOM 1128 C C . LEU A 1 135 ? 6.231 9.881 -0.036 1.00 92.31 135 LEU A C 1
ATOM 1130 O O . LEU A 1 135 ? 6.231 9.683 1.177 1.00 92.31 135 LEU A O 1
ATOM 1134 N N . SER A 1 136 ? 5.321 9.401 -0.874 1.00 93.75 136 SER A N 1
ATOM 1135 C CA . SER A 1 136 ? 4.253 8.469 -0.513 1.00 93.75 136 SER A CA 1
ATOM 1136 C C . SER A 1 136 ? 4.420 7.157 -1.276 1.00 93.75 136 SER A C 1
ATOM 1138 O O . SER A 1 136 ? 5.054 7.123 -2.332 1.00 93.75 136 SER A O 1
ATOM 1140 N N . TYR A 1 137 ? 3.854 6.084 -0.733 1.00 95.62 137 TYR A N 1
ATOM 1141 C CA . TYR A 1 137 ? 3.865 4.752 -1.327 1.00 95.62 137 TYR A CA 1
ATOM 1142 C C . TYR A 1 137 ? 2.430 4.290 -1.535 1.00 95.62 137 TYR A C 1
ATOM 1144 O O . TYR A 1 137 ? 1.626 4.416 -0.614 1.00 95.62 137 TYR A O 1
ATOM 1152 N N . HIS A 1 138 ? 2.129 3.745 -2.709 1.00 94.94 138 HIS A N 1
ATOM 1153 C CA . HIS A 1 138 ? 0.778 3.339 -3.074 1.00 94.94 138 HIS A CA 1
ATOM 1154 C C . HIS A 1 138 ? 0.730 1.873 -3.502 1.00 94.94 138 HIS A C 1
ATOM 1156 O O . HIS A 1 138 ? 1.532 1.429 -4.320 1.00 94.94 138 HIS A O 1
ATOM 1162 N N . ALA A 1 139 ? -0.219 1.129 -2.950 1.00 94.31 139 ALA A N 1
ATOM 1163 C CA . ALA A 1 139 ? -0.594 -0.222 -3.321 1.00 94.31 139 ALA A CA 1
ATOM 1164 C C . ALA A 1 139 ? -1.296 -0.207 -4.686 1.00 94.31 139 ALA A C 1
ATOM 1166 O O . ALA A 1 139 ? -2.490 0.072 -4.795 1.00 94.31 139 ALA A O 1
ATOM 1167 N N . ALA A 1 140 ? -0.539 -0.508 -5.739 1.00 92.75 140 ALA A N 1
ATOM 1168 C CA . ALA A 1 140 ? -1.020 -0.418 -7.111 1.00 92.75 140 ALA A CA 1
ATOM 1169 C C . ALA A 1 140 ? -1.913 -1.610 -7.480 1.00 92.75 140 ALA A C 1
ATOM 1171 O O . ALA A 1 140 ? -3.032 -1.436 -7.954 1.00 92.75 140 ALA A O 1
ATOM 1172 N N . ILE A 1 141 ? -1.433 -2.832 -7.230 1.00 92.94 141 ILE A N 1
ATOM 1173 C CA . ILE A 1 141 ? -2.164 -4.064 -7.550 1.00 92.94 141 ILE A CA 1
ATOM 1174 C C . ILE A 1 141 ? -1.735 -5.229 -6.655 1.00 92.94 141 ILE A C 1
ATOM 1176 O O . ILE A 1 141 ? -0.553 -5.369 -6.324 1.00 92.94 141 ILE A O 1
ATOM 1180 N N . ALA A 1 142 ? -2.693 -6.092 -6.309 1.00 93.94 142 ALA A N 1
ATOM 1181 C CA . ALA A 1 142 ? -2.450 -7.408 -5.728 1.00 93.94 142 ALA A CA 1
ATOM 1182 C C . ALA A 1 142 ? -2.450 -8.491 -6.820 1.00 93.94 142 ALA A C 1
ATOM 1184 O O . ALA A 1 142 ? -3.345 -8.558 -7.658 1.00 93.94 142 ALA A O 1
ATOM 1185 N N . LEU A 1 143 ? -1.446 -9.362 -6.795 1.00 94.81 143 LEU A N 1
ATOM 1186 C CA . LEU A 1 143 ? -1.219 -10.429 -7.768 1.00 94.81 143 LEU A CA 1
ATOM 1187 C C . LEU A 1 143 ? -0.994 -11.745 -7.032 1.00 94.81 143 LEU A C 1
ATOM 1189 O O . LEU A 1 143 ? -0.516 -11.747 -5.898 1.00 94.81 143 LEU A O 1
ATOM 1193 N N . TYR A 1 144 ? -1.257 -12.877 -7.683 1.00 95.75 144 TYR A N 1
ATOM 1194 C CA . TYR A 1 144 ? -0.828 -14.163 -7.135 1.00 95.75 144 TYR A CA 1
ATOM 1195 C C . TYR A 1 144 ? 0.697 -14.195 -6.960 1.00 95.75 144 TYR A C 1
ATOM 1197 O O . TYR A 1 144 ? 1.447 -13.622 -7.755 1.00 95.75 144 TYR A O 1
ATOM 1205 N N . ILE A 1 145 ? 1.182 -14.896 -5.936 1.00 95.12 145 ILE A N 1
ATOM 1206 C CA . ILE A 1 145 ? 2.615 -15.005 -5.633 1.00 95.12 145 ILE A CA 1
ATOM 1207 C C . ILE A 1 145 ? 3.410 -15.566 -6.826 1.00 95.12 145 ILE A C 1
ATOM 1209 O O . ILE A 1 145 ? 4.536 -15.132 -7.088 1.00 95.12 145 ILE A O 1
ATOM 1213 N N . THR A 1 146 ? 2.776 -16.438 -7.614 1.00 94.19 146 THR A N 1
ATOM 1214 C CA . THR A 1 146 ? 3.308 -17.071 -8.829 1.00 94.19 146 THR A CA 1
ATOM 1215 C C . THR A 1 146 ? 3.317 -16.164 -10.060 1.00 94.19 146 THR A C 1
ATOM 1217 O O . THR A 1 146 ? 3.941 -16.531 -11.053 1.00 94.19 146 THR A O 1
ATOM 1220 N N . ALA A 1 147 ? 2.684 -14.984 -10.007 1.00 95.12 147 ALA A N 1
ATOM 1221 C CA . ALA A 1 147 ? 2.636 -14.059 -11.136 1.00 95.12 147 ALA A CA 1
ATOM 1222 C C . ALA A 1 147 ? 4.051 -13.691 -11.611 1.00 95.12 147 ALA A C 1
ATOM 1224 O O . ALA A 1 147 ? 4.960 -13.392 -10.833 1.00 95.12 147 ALA A O 1
ATOM 1225 N N . THR A 1 148 ? 4.261 -13.711 -12.908 1.00 94.31 148 THR A N 1
ATOM 1226 C CA . THR A 1 148 ? 5.517 -13.371 -13.561 1.00 94.31 148 THR A CA 1
ATOM 1227 C C . THR A 1 148 ? 5.686 -11.856 -13.690 1.00 94.31 148 THR A C 1
ATOM 1229 O O . THR A 1 148 ? 4.756 -11.078 -13.479 1.00 94.31 148 THR A O 1
ATOM 1232 N N . ASN A 1 149 ? 6.882 -11.411 -14.088 1.00 94.50 149 ASN A N 1
ATOM 1233 C CA . ASN A 1 149 ? 7.088 -10.001 -14.431 1.00 94.50 149 ASN A CA 1
ATOM 1234 C C . ASN A 1 149 ? 6.196 -9.555 -15.603 1.00 94.50 149 ASN A C 1
ATOM 1236 O O . ASN A 1 149 ? 5.839 -8.390 -15.646 1.00 94.50 149 ASN A O 1
ATOM 1240 N N . ARG A 1 150 ? 5.767 -10.468 -16.490 1.00 95.12 150 ARG A N 1
ATOM 1241 C CA . ARG A 1 150 ? 4.878 -10.141 -17.616 1.00 95.12 150 ARG A CA 1
ATOM 1242 C C . ARG A 1 150 ? 3.516 -9.618 -17.154 1.00 95.12 150 ARG A C 1
ATOM 1244 O O . ARG A 1 150 ? 2.957 -8.738 -17.793 1.00 95.12 150 ARG A O 1
ATOM 1251 N N . GLU A 1 151 ? 2.971 -10.150 -16.064 1.00 94.62 151 GLU A N 1
ATOM 1252 C CA . GLU A 1 151 ? 1.703 -9.656 -15.509 1.00 94.62 151 GLU A CA 1
ATOM 1253 C C . GLU A 1 151 ? 1.862 -8.255 -14.912 1.00 94.62 151 GLU A C 1
ATOM 1255 O O . GLU A 1 151 ? 0.983 -7.415 -15.088 1.00 94.62 151 GLU A O 1
ATOM 1260 N N . ILE A 1 152 ? 3.007 -7.980 -14.277 1.00 94.88 152 ILE A N 1
ATOM 1261 C CA . ILE A 1 152 ? 3.344 -6.639 -13.784 1.00 94.88 152 ILE A CA 1
ATOM 1262 C C . ILE A 1 152 ? 3.553 -5.679 -14.962 1.00 94.88 152 ILE A C 1
ATOM 1264 O O . ILE A 1 152 ? 3.008 -4.583 -14.941 1.00 94.88 152 ILE A O 1
ATOM 1268 N N . ASP A 1 153 ? 4.280 -6.091 -16.004 1.00 95.12 153 ASP A N 1
ATOM 1269 C CA . ASP A 1 153 ? 4.476 -5.311 -17.231 1.00 95.12 153 ASP A CA 1
ATOM 1270 C C . ASP A 1 153 ? 3.136 -4.955 -17.881 1.00 95.12 153 ASP A C 1
ATOM 1272 O O . ASP A 1 153 ? 2.908 -3.795 -18.203 1.00 95.12 153 ASP A O 1
ATOM 1276 N N . ASN A 1 154 ? 2.233 -5.928 -18.033 1.00 93.00 154 ASN A N 1
ATOM 1277 C CA . ASN A 1 154 ? 0.903 -5.688 -18.589 1.00 93.00 154 ASN A CA 1
ATOM 1278 C C . ASN A 1 154 ? 0.119 -4.681 -17.744 1.00 93.00 154 ASN A C 1
ATOM 1280 O O . ASN A 1 154 ? -0.450 -3.746 -18.295 1.00 93.00 154 ASN A O 1
ATOM 1284 N N . PHE A 1 155 ? 0.108 -4.842 -16.417 1.00 92.38 155 PHE A N 1
ATOM 1285 C CA . PHE A 1 155 ? -0.522 -3.854 -15.544 1.00 92.38 155 PHE A CA 1
ATOM 1286 C C . PHE A 1 155 ? 0.082 -2.465 -15.772 1.00 92.38 155 PHE A C 1
ATOM 1288 O O . PHE A 1 155 ? -0.649 -1.521 -16.023 1.00 92.38 155 PHE A O 1
ATOM 1295 N N . MET A 1 156 ? 1.408 -2.345 -15.762 1.00 92.75 156 MET A N 1
ATOM 1296 C CA . MET A 1 156 ? 2.097 -1.064 -15.926 1.00 92.75 156 MET A CA 1
ATOM 1297 C C . MET A 1 156 ? 1.910 -0.426 -17.310 1.00 92.75 156 MET A C 1
ATOM 1299 O O . MET A 1 156 ? 2.028 0.785 -17.421 1.00 92.75 156 MET A O 1
ATOM 1303 N N . LEU A 1 157 ? 1.676 -1.214 -18.362 1.00 91.69 157 LEU A N 1
ATOM 1304 C CA . LEU A 1 157 ? 1.486 -0.710 -19.726 1.00 91.69 157 LEU A CA 1
ATOM 1305 C C . LEU A 1 157 ? 0.070 -0.192 -19.981 1.00 91.69 157 LEU A C 1
ATOM 1307 O O . LEU A 1 157 ? -0.089 0.764 -20.732 1.00 91.69 157 LEU A O 1
ATOM 1311 N N . TYR A 1 158 ? -0.938 -0.844 -19.403 1.00 90.62 158 TYR A N 1
ATOM 1312 C CA . TYR A 1 158 ? -2.339 -0.586 -19.747 1.00 90.62 158 TYR A CA 1
ATOM 1313 C C . TYR A 1 158 ? -3.105 0.139 -18.641 1.00 90.62 158 TYR A C 1
ATOM 1315 O O . TYR A 1 158 ? -4.068 0.836 -18.937 1.00 90.62 158 TYR A O 1
ATOM 1323 N N . SER A 1 159 ? -2.691 -0.005 -17.379 1.00 88.31 159 SER A N 1
ATOM 1324 C CA . SER A 1 159 ? -3.369 0.608 -16.234 1.00 88.31 159 SER A CA 1
ATOM 1325 C C . SER A 1 159 ? -3.173 2.117 -16.200 1.00 88.31 159 SER A C 1
ATOM 1327 O O . SER A 1 159 ? -2.047 2.602 -16.305 1.00 88.31 159 SER A O 1
ATOM 1329 N N . ASP A 1 160 ? -4.251 2.856 -15.953 1.00 87.00 160 ASP A N 1
ATOM 1330 C CA . ASP A 1 160 ? -4.198 4.295 -15.690 1.00 87.00 160 ASP A CA 1
ATOM 1331 C C . ASP A 1 160 ? -3.766 4.646 -14.256 1.00 87.00 160 ASP A C 1
ATOM 1333 O O . ASP A 1 160 ? -3.734 5.824 -13.882 1.00 87.00 160 ASP A O 1
ATOM 1337 N N . PHE A 1 161 ? -3.384 3.639 -13.460 1.00 87.25 161 PHE A N 1
ATOM 1338 C CA . PHE A 1 161 ? -2.935 3.839 -12.092 1.00 87.25 161 PHE A CA 1
ATOM 1339 C C . PHE A 1 161 ? -1.755 4.826 -12.038 1.00 87.25 161 PHE A C 1
ATOM 1341 O O . PHE A 1 161 ? -0.737 4.620 -12.708 1.00 87.25 161 PHE A O 1
ATOM 1348 N N . PRO A 1 162 ? -1.836 5.895 -11.227 1.00 81.50 162 PRO A N 1
ATOM 1349 C CA . PRO A 1 162 ? -0.823 6.936 -11.225 1.00 81.50 162 PRO A CA 1
ATOM 1350 C C . PRO A 1 162 ? 0.524 6.412 -10.708 1.00 81.50 162 PRO A C 1
ATOM 1352 O O . PRO A 1 162 ? 0.658 5.969 -9.566 1.00 81.50 162 PRO A O 1
ATOM 1355 N N . VAL A 1 163 ? 1.561 6.530 -11.541 1.00 86.31 163 VAL A N 1
ATOM 1356 C CA . VAL A 1 163 ? 2.953 6.225 -11.179 1.00 86.31 163 VAL A CA 1
ATOM 1357 C C . VAL A 1 163 ? 3.833 7.424 -11.495 1.00 86.31 163 VAL A C 1
ATOM 1359 O O . VAL A 1 163 ? 3.785 7.966 -12.596 1.00 86.31 163 VAL A O 1
ATOM 1362 N N . ASP A 1 164 ? 4.675 7.844 -10.551 1.00 90.31 164 ASP A N 1
ATOM 1363 C CA . ASP A 1 164 ? 5.577 8.976 -10.768 1.00 90.31 164 ASP A CA 1
ATOM 1364 C C . ASP A 1 164 ? 6.622 8.647 -11.843 1.00 90.31 164 ASP A C 1
ATOM 1366 O O . ASP A 1 164 ? 7.479 7.789 -11.644 1.00 90.31 164 ASP A O 1
ATOM 1370 N N . GLU A 1 165 ? 6.590 9.369 -12.965 1.00 90.56 165 GLU A N 1
ATOM 1371 C CA . GLU A 1 165 ? 7.516 9.226 -14.102 1.00 90.56 165 GLU A CA 1
ATOM 1372 C C . GLU A 1 165 ? 8.996 9.282 -13.693 1.00 90.56 165 GLU A C 1
ATOM 1374 O O . GLU A 1 165 ? 9.869 8.677 -14.320 1.00 90.56 165 GLU A O 1
ATOM 1379 N N . ARG A 1 166 ? 9.315 9.988 -12.602 1.00 92.25 166 ARG A N 1
ATOM 1380 C CA . ARG A 1 166 ? 10.689 10.099 -12.098 1.00 92.25 166 ARG A CA 1
ATOM 1381 C C . ARG A 1 166 ? 11.136 8.835 -11.366 1.00 92.25 166 ARG A C 1
ATOM 1383 O O . ARG A 1 166 ? 12.336 8.683 -11.148 1.00 92.25 166 ARG A O 1
ATOM 1390 N N . ALA A 1 167 ? 10.227 7.955 -10.958 1.00 94.31 167 ALA A N 1
ATOM 1391 C CA . ALA A 1 167 ? 10.547 6.741 -10.222 1.00 94.31 167 ALA A CA 1
ATOM 1392 C C . ALA A 1 167 ? 11.352 5.765 -11.087 1.00 94.31 167 ALA A C 1
ATOM 1394 O O . ALA A 1 167 ? 10.944 5.381 -12.179 1.00 94.31 167 ALA A O 1
ATOM 1395 N N . LYS A 1 168 ? 12.503 5.320 -10.578 1.00 95.69 168 LYS A N 1
ATOM 1396 C CA . LYS A 1 168 ? 13.308 4.272 -11.222 1.00 95.69 168 LYS A CA 1
ATOM 1397 C C . LYS A 1 168 ? 12.793 2.866 -10.919 1.00 95.69 168 LYS A C 1
ATOM 1399 O O . LYS A 1 168 ? 12.975 1.952 -11.719 1.00 95.69 168 LYS A O 1
ATOM 1404 N N . TYR A 1 169 ? 12.180 2.693 -9.752 1.00 97.38 169 TYR A N 1
ATOM 1405 C CA . TYR A 1 169 ? 11.721 1.401 -9.268 1.00 97.38 169 TYR A CA 1
ATOM 1406 C C . TYR A 1 169 ? 10.355 1.522 -8.598 1.00 97.38 169 TYR A C 1
ATOM 1408 O O . TYR A 1 169 ? 10.096 2.493 -7.887 1.00 97.38 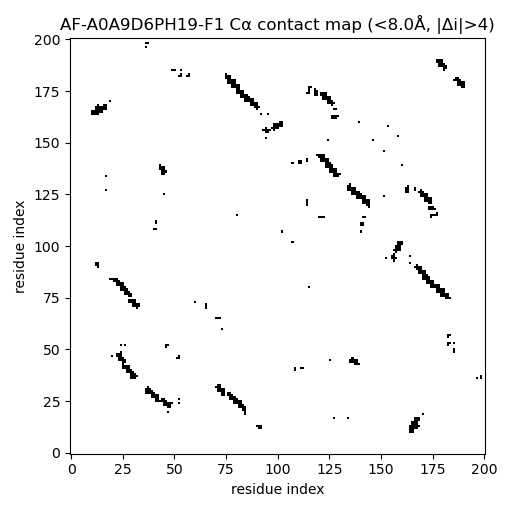169 TYR A O 1
ATOM 1416 N N . ALA A 1 170 ? 9.543 0.489 -8.780 1.00 97.44 170 ALA A N 1
ATOM 1417 C CA . ALA A 1 170 ? 8.497 0.080 -7.857 1.00 97.44 170 ALA A CA 1
ATOM 1418 C C . ALA A 1 170 ? 9.056 -1.009 -6.922 1.00 97.44 170 ALA A C 1
ATOM 1420 O O . ALA A 1 170 ? 10.183 -1.489 -7.096 1.00 97.44 170 ALA A O 1
ATOM 1421 N N . ALA A 1 171 ? 8.277 -1.413 -5.931 1.00 97.88 171 ALA A N 1
ATOM 1422 C CA . ALA A 1 171 ? 8.631 -2.489 -5.020 1.00 97.88 171 ALA A CA 1
ATOM 1423 C C . ALA A 1 171 ? 7.572 -3.585 -5.042 1.00 97.88 171 ALA A C 1
ATOM 1425 O O . ALA A 1 171 ? 6.383 -3.323 -5.184 1.00 97.88 171 ALA A O 1
ATOM 1426 N N . VAL A 1 172 ? 8.018 -4.824 -4.890 1.00 98.25 172 VAL A N 1
ATOM 1427 C CA . VAL A 1 172 ? 7.154 -5.976 -4.669 1.00 98.25 172 VAL A CA 1
ATOM 1428 C C . VAL A 1 172 ? 7.177 -6.296 -3.183 1.00 98.25 172 VAL A C 1
ATOM 1430 O O . VAL A 1 172 ? 8.256 -6.473 -2.614 1.00 98.25 172 VAL A O 1
ATOM 1433 N N . TYR A 1 173 ? 5.996 -6.397 -2.585 1.00 98.31 173 TYR A N 1
ATOM 1434 C CA . TYR A 1 173 ? 5.782 -6.779 -1.193 1.00 98.31 173 TYR A CA 1
ATOM 1435 C C . TYR A 1 173 ? 5.019 -8.100 -1.096 1.00 98.31 173 TYR A C 1
ATOM 1437 O O . TYR A 1 173 ? 4.233 -8.435 -1.982 1.00 98.31 173 TYR A O 1
ATOM 1445 N N . THR A 1 174 ? 5.219 -8.834 -0.008 1.00 97.38 174 THR A N 1
ATOM 1446 C CA . THR A 1 174 ? 4.359 -9.951 0.407 1.00 97.38 174 THR A CA 1
ATOM 1447 C C . THR A 1 174 ? 3.436 -9.508 1.530 1.00 97.38 174 THR A C 1
ATOM 1449 O O . THR A 1 174 ? 3.813 -8.659 2.339 1.00 97.38 174 THR A O 1
ATOM 1452 N N . PHE A 1 175 ? 2.241 -10.087 1.592 1.00 95.56 175 PHE A N 1
ATOM 1453 C CA . PHE A 1 175 ? 1.290 -9.821 2.667 1.00 95.56 175 PHE A CA 1
ATOM 1454 C C . PHE A 1 175 ? 1.603 -10.678 3.897 1.00 95.56 175 PHE A C 1
ATOM 1456 O O . PHE A 1 175 ? 1.995 -11.837 3.773 1.00 95.56 175 PHE A O 1
ATOM 1463 N N . GLY A 1 176 ? 1.421 -10.105 5.081 1.00 94.56 176 GLY A N 1
ATOM 1464 C CA . GLY A 1 176 ? 1.364 -10.815 6.351 1.00 94.56 176 GLY A CA 1
ATOM 1465 C C . GLY A 1 176 ? -0.077 -11.006 6.825 1.00 94.56 176 GLY A C 1
ATOM 1466 O O . GLY A 1 176 ? -1.035 -10.641 6.143 1.00 94.56 176 GLY A O 1
ATOM 1467 N N . HIS A 1 177 ? -0.237 -11.595 8.008 1.00 92.69 177 HIS A N 1
ATOM 1468 C CA . HIS A 1 177 ? -1.562 -11.850 8.569 1.00 92.69 177 HIS A CA 1
ATOM 1469 C C . HIS A 1 177 ? -2.242 -10.552 9.031 1.00 92.69 177 HIS A C 1
ATOM 1471 O O . HIS A 1 177 ? -1.600 -9.770 9.736 1.00 92.69 177 HIS A O 1
ATOM 1477 N N . PRO A 1 178 ? -3.526 -10.332 8.688 1.00 93.00 178 PRO A N 1
ATOM 1478 C CA . PRO A 1 178 ? -4.274 -9.170 9.146 1.00 93.00 178 PRO A CA 1
ATOM 1479 C C . PRO A 1 178 ? -4.345 -9.073 10.671 1.00 93.00 178 PRO A C 1
ATOM 1481 O O . PRO A 1 178 ? -4.516 -10.071 11.376 1.00 93.00 178 PRO A O 1
ATOM 1484 N N . LEU A 1 179 ? -4.258 -7.847 11.168 1.00 92.88 179 LEU A N 1
ATOM 1485 C CA . LEU A 1 179 ? -4.333 -7.492 12.576 1.00 92.88 179 LEU A CA 1
ATOM 1486 C C . LEU A 1 179 ? -5.478 -6.505 12.784 1.00 92.88 179 LEU A C 1
ATOM 1488 O O . LEU A 1 179 ? -5.837 -5.740 11.886 1.00 92.88 179 LEU A O 1
ATOM 1492 N N . ARG A 1 180 ? -6.044 -6.509 13.986 1.00 91.44 180 ARG A N 1
ATOM 1493 C CA . ARG A 1 180 ? -6.978 -5.475 14.413 1.00 91.44 180 ARG A CA 1
ATOM 1494 C C . ARG A 1 180 ? -6.176 -4.256 14.847 1.00 91.44 180 ARG A C 1
ATOM 1496 O O . ARG A 1 180 ? -5.201 -4.397 15.584 1.00 91.44 180 ARG A O 1
ATOM 1503 N N . PHE A 1 181 ? -6.609 -3.081 14.416 1.00 92.88 181 PHE A N 1
ATOM 1504 C CA . PHE A 1 181 ? -5.987 -1.814 14.767 1.00 92.88 181 PHE A CA 1
ATOM 1505 C C . PHE A 1 181 ? -7.037 -0.842 15.300 1.00 92.88 181 PHE A C 1
ATOM 1507 O O . PHE A 1 181 ? -8.103 -0.716 14.706 1.00 92.88 181 PHE A O 1
ATOM 1514 N N . ASN A 1 182 ? -6.763 -0.172 16.418 1.00 92.88 182 ASN A N 1
ATOM 1515 C CA . ASN A 1 182 ? -7.537 0.991 16.849 1.00 92.88 182 ASN A CA 1
ATOM 1516 C C . ASN A 1 182 ? -6.741 2.248 16.489 1.00 92.88 182 ASN A C 1
ATOM 1518 O O . ASN A 1 182 ? -5.681 2.497 17.064 1.00 92.88 182 ASN A O 1
ATOM 1522 N N . TRP A 1 183 ? -7.239 3.043 15.543 1.00 91.25 183 TRP A N 1
ATOM 1523 C CA . TRP A 1 183 ? -6.490 4.197 15.043 1.00 91.25 183 TRP A CA 1
ATOM 1524 C C . TRP A 1 183 ? -6.521 5.404 15.985 1.00 91.25 183 TRP A C 1
ATOM 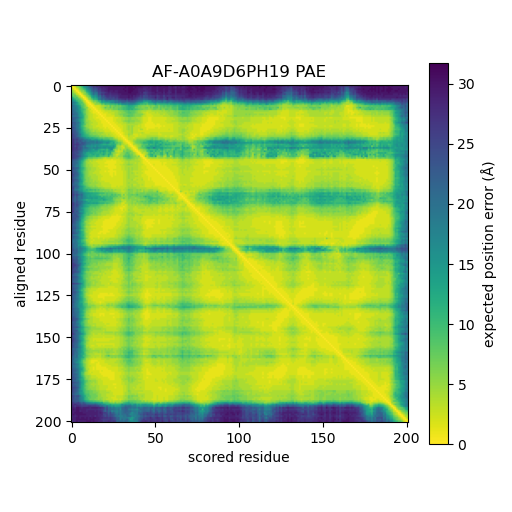1526 O O . TRP A 1 183 ? -5.690 6.300 15.847 1.00 91.25 183 TRP A O 1
ATOM 1536 N N . LYS A 1 184 ? -7.402 5.432 16.992 1.00 90.06 184 LYS A N 1
ATOM 1537 C CA . LYS A 1 184 ? -7.345 6.452 18.047 1.00 90.06 184 LYS A CA 1
ATOM 1538 C C . LYS A 1 184 ? -6.267 6.128 19.074 1.00 90.06 184 LYS A C 1
ATOM 1540 O O . LYS A 1 184 ? -5.451 6.992 19.384 1.00 90.06 184 LYS A O 1
ATOM 1545 N N . THR A 1 185 ? -6.223 4.893 19.573 1.00 90.56 185 THR A N 1
ATOM 1546 C CA . THR A 1 185 ? -5.293 4.497 20.648 1.00 90.56 185 THR A CA 1
ATOM 1547 C C . THR A 1 185 ? -3.930 4.027 20.142 1.00 90.56 185 THR A C 1
ATOM 1549 O O . THR A 1 185 ? -2.959 4.056 20.893 1.00 90.56 185 THR A O 1
ATOM 1552 N N . GLY A 1 186 ? -3.839 3.599 18.882 1.00 88.88 186 GLY A N 1
ATOM 1553 C CA . GLY A 1 186 ? -2.640 2.992 18.305 1.00 88.88 186 GLY A CA 1
ATOM 1554 C C . GLY A 1 186 ? -2.479 1.506 18.650 1.00 88.88 186 GLY A C 1
ATOM 1555 O O . GLY A 1 186 ? -1.473 0.895 18.289 1.00 88.88 186 GLY A O 1
ATOM 1556 N N . GLU A 1 187 ? -3.446 0.909 19.352 1.00 92.44 187 GLU A N 1
ATOM 1557 C CA . GLU A 1 187 ? -3.381 -0.486 19.779 1.00 92.44 187 GLU A CA 1
ATOM 1558 C C . GLU A 1 187 ? -3.507 -1.443 18.586 1.00 92.44 187 GLU A C 1
ATOM 1560 O O . GLU A 1 187 ? -4.424 -1.329 17.768 1.00 92.44 187 GLU A O 1
ATOM 1565 N N . VAL A 1 188 ? -2.601 -2.422 18.521 1.00 91.38 188 VAL A N 1
ATOM 1566 C CA . VAL A 1 188 ? -2.609 -3.498 17.526 1.00 91.38 188 VAL A CA 1
ATOM 1567 C C . VAL A 1 188 ? -2.780 -4.831 18.242 1.00 91.38 188 VAL A C 1
ATOM 1569 O O . VAL A 1 188 ? -2.010 -5.167 19.140 1.00 91.38 188 VAL A O 1
ATOM 1572 N N . SER A 1 189 ? -3.761 -5.620 17.818 1.00 88.50 189 SER A N 1
ATOM 1573 C CA . SER A 1 189 ? -4.029 -6.950 18.368 1.00 88.50 189 SER A CA 1
ATOM 1574 C C . SER A 1 189 ? -4.260 -7.971 17.257 1.00 88.50 189 SER A C 1
ATOM 1576 O O . SER A 1 189 ? -4.492 -7.631 16.094 1.00 88.50 189 SER A O 1
ATOM 1578 N N . ARG A 1 190 ? -4.163 -9.262 17.593 1.00 82.38 190 ARG A N 1
ATOM 1579 C CA . ARG A 1 190 ? -4.499 -10.320 16.636 1.00 82.38 190 ARG A CA 1
ATOM 1580 C C . ARG A 1 190 ? -5.976 -10.216 16.273 1.00 82.38 190 ARG A C 1
ATOM 1582 O O . ARG A 1 190 ? -6.825 -10.087 17.150 1.00 82.38 190 ARG A O 1
ATOM 1589 N N . ALA A 1 191 ? -6.276 -10.326 14.984 1.00 64.62 191 ALA A N 1
ATOM 1590 C CA . ALA A 1 191 ? -7.642 -10.503 14.519 1.00 64.62 191 ALA A CA 1
ATOM 1591 C C . ALA A 1 191 ? -8.072 -11.962 14.769 1.00 64.62 191 ALA A C 1
ATOM 1593 O O . ALA A 1 191 ? -8.129 -12.773 13.846 1.00 64.62 191 ALA A O 1
ATOM 1594 N N . GLU A 1 192 ? -8.297 -12.346 16.029 1.00 51.94 192 GLU A N 1
ATOM 1595 C CA . GLU A 1 192 ? -8.896 -13.647 16.335 1.00 51.94 192 GLU A CA 1
ATOM 1596 C C . GLU A 1 192 ? -10.349 -13.628 15.863 1.00 51.94 192 GLU A C 1
ATOM 1598 O O . GLU A 1 192 ? -11.209 -13.056 16.516 1.00 51.94 192 GLU A O 1
ATOM 1603 N N . GLN A 1 193 ? -10.569 -14.208 14.677 1.00 43.62 193 GLN A N 1
ATOM 1604 C CA . GLN A 1 193 ? -11.853 -14.379 13.998 1.00 43.62 193 GLN A CA 1
ATOM 1605 C C . GLN A 1 193 ? -12.675 -13.087 13.910 1.00 43.62 193 GLN A C 1
ATOM 1607 O O . GLN A 1 193 ? -13.408 -12.722 14.824 1.00 43.62 193 GLN A O 1
ATOM 1612 N N . PHE A 1 194 ? -12.654 -12.446 12.738 1.00 45.31 194 PHE A N 1
ATOM 1613 C CA . PHE A 1 194 ? -13.782 -11.615 12.326 1.00 45.31 194 PHE A CA 1
ATOM 1614 C C . PHE A 1 194 ? -15.037 -12.494 12.390 1.00 45.31 194 PHE A C 1
ATOM 1616 O O . PHE A 1 194 ? -15.329 -13.238 11.451 1.00 45.31 194 PHE A O 1
ATOM 1623 N N . ALA A 1 195 ? -15.763 -12.458 13.510 1.00 37.47 195 ALA A N 1
ATOM 1624 C CA . ALA A 1 195 ? -17.175 -12.776 13.506 1.00 37.47 195 ALA A CA 1
ATOM 1625 C C . ALA A 1 195 ? -17.729 -11.910 12.381 1.00 37.47 195 ALA A C 1
ATOM 1627 O O . ALA A 1 195 ? -17.571 -10.689 12.427 1.00 37.47 195 ALA A O 1
ATOM 1628 N N . LYS A 1 196 ? -18.183 -12.558 11.299 1.00 35.12 196 LYS A N 1
ATOM 1629 C CA . LYS A 1 196 ? -18.673 -11.878 10.101 1.00 35.12 196 LYS A CA 1
ATOM 1630 C C . LYS A 1 196 ? -19.519 -10.695 10.574 1.00 35.12 196 LYS A C 1
ATOM 1632 O O . LYS A 1 196 ? -20.508 -10.962 11.260 1.00 35.12 196 LYS A O 1
ATOM 1637 N N . PRO A 1 197 ? -19.165 -9.435 10.259 1.00 37.62 197 PRO A N 1
ATOM 1638 C CA . PRO A 1 197 ? -20.160 -8.393 10.384 1.00 37.62 197 PRO A CA 1
ATOM 1639 C C . PRO A 1 197 ? -21.343 -8.875 9.548 1.00 37.62 197 PRO A C 1
ATOM 1641 O O . PRO A 1 197 ? -21.152 -9.404 8.446 1.00 37.62 197 PRO A O 1
ATOM 1644 N N . THR A 1 198 ? -22.538 -8.835 10.124 1.00 31.59 198 THR A N 1
ATOM 1645 C CA . THR A 1 198 ? -23.763 -9.158 9.404 1.00 31.59 198 THR A CA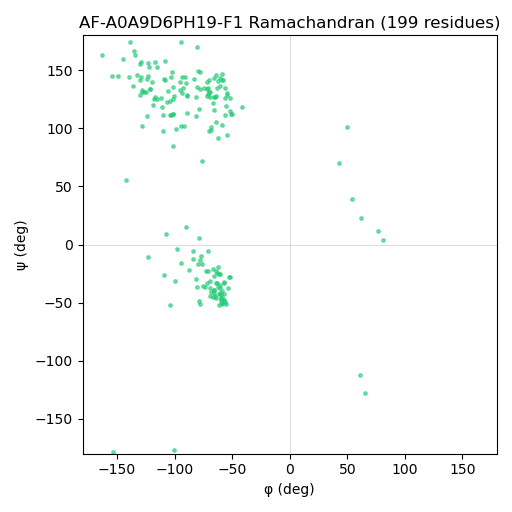 1
ATOM 1646 C C . THR A 1 198 ? -23.883 -8.126 8.291 1.00 31.59 198 THR A C 1
ATOM 1648 O O . THR A 1 198 ? -24.382 -7.032 8.511 1.00 31.59 198 THR A O 1
ATOM 1651 N N . ILE A 1 199 ? -23.346 -8.436 7.110 1.00 33.59 199 ILE A N 1
ATOM 1652 C CA . ILE A 1 199 ? -23.566 -7.634 5.912 1.00 33.59 199 ILE A CA 1
ATOM 1653 C C . ILE A 1 199 ? -25.039 -7.853 5.582 1.00 33.59 199 ILE A C 1
ATOM 1655 O O . ILE A 1 199 ? -25.411 -8.928 5.105 1.00 33.59 199 ILE A O 1
ATOM 1659 N N . LEU A 1 200 ? -25.883 -6.888 5.941 1.00 31.38 200 LEU A N 1
ATOM 1660 C CA . LEU A 1 200 ? -27.282 -6.889 5.539 1.00 31.38 200 LEU A CA 1
ATOM 1661 C C . LEU A 1 200 ? -27.333 -6.740 4.011 1.00 31.38 200 LEU A C 1
ATOM 1663 O O . LEU A 1 200 ? -26.661 -5.881 3.439 1.00 31.38 200 LEU A O 1
ATOM 1667 N N . HIS A 1 201 ? -28.056 -7.666 3.380 1.00 33.62 201 HIS A N 1
ATOM 1668 C CA . HIS A 1 201 ? -28.346 -7.692 1.947 1.00 33.62 201 HIS A CA 1
ATOM 1669 C C . HIS A 1 201 ? -29.277 -6.556 1.531 1.00 33.62 201 HIS A C 1
ATOM 1671 O O . HIS A 1 201 ? -30.191 -6.239 2.325 1.00 33.62 201 HIS A O 1
#

Foldseek 3Di:
DDPPDDPPPPDDFQQDEDDDAQKWKKKWWFKDQPPAGADTATDQWIGNDLVSVLVVVVVVQVPDDCVVVVNIHTDLKIKMKMKGFDDKDFDDLLLPPDADDEDDRVNQRVQVVVCQVPQQQKKFKWAWDDDPPDIIIGGQGIDTPPDDVVVVVVCSNHYPRDHPRNRRIITMIGIDHMWMARSNVSDTGRCPDPPDRPNDD

Solvent-accessible surface area (backbone atoms only — not comparable to full-atom values): 11320 Å² total; per-residue (Å²): 136,85,81,78,73,76,76,76,76,80,82,58,62,44,73,39,79,80,85,77,57,63,47,31,34,34,43,31,44,31,31,18,51,85,91,45,70,76,44,80,47,67,50,46,51,49,21,68,40,72,65,59,42,25,53,53,46,50,53,50,60,70,71,56,53,37,80,84,49,76,57,39,42,76,47,59,50,32,41,31,31,40,31,36,58,72,47,80,40,82,51,59,79,68,44,72,55,79,47,82,41,79,80,56,69,68,60,52,41,53,44,45,52,51,31,52,77,43,18,89,53,22,26,32,41,33,36,47,39,69,63,88,89,50,77,47,37,31,58,72,47,61,42,52,60,83,61,53,71,65,59,53,49,49,47,42,39,31,36,61,72,91,65,41,63,37,35,28,44,33,37,33,29,36,49,36,74,51,26,33,29,29,50,82,81,65,51,74,45,80,53,78,66,79,70,72,74,79,72,81,129